Protein AF-0000000068164136 (afdb_homodimer)

Solvent-accessible surface area (backbone atoms only — not comparable to full-atom values): 19411 Å² total; per-residue (Å²): 137,83,80,76,75,87,66,84,81,73,70,64,65,57,54,53,46,48,52,45,46,46,48,46,44,48,42,36,43,55,61,63,69,64,57,66,48,33,34,32,34,45,41,64,93,51,72,36,19,54,51,26,49,50,50,45,66,69,65,48,61,62,71,27,36,36,39,37,35,31,74,42,62,61,79,58,75,89,60,71,83,67,54,69,64,55,52,49,51,53,56,51,46,55,29,56,77,69,63,37,51,67,45,80,48,77,46,77,28,82,46,51,63,47,43,10,45,51,52,33,48,53,32,57,76,63,65,36,67,32,38,36,34,28,35,48,80,61,83,56,80,60,83,77,55,82,58,26,64,62,57,48,23,33,61,64,51,31,48,48,30,36,30,41,27,46,52,60,85,54,62,65,84,72,121,135,83,77,76,76,82,75,83,82,75,68,65,64,55,54,53,45,48,52,46,46,46,49,44,43,50,44,36,43,56,62,62,69,66,56,66,49,34,33,33,34,45,40,64,94,50,73,35,21,54,50,25,50,52,50,44,67,70,63,46,62,63,70,26,36,36,40,36,34,30,75,43,62,61,80,58,76,88,60,72,84,67,54,70,64,56,52,49,51,54,55,51,48,55,27,56,77,68,63,36,50,65,46,80,48,78,45,78,27,82,45,52,63,49,43,10,46,51,54,32,48,54,32,59,76,62,64,36,68,33,38,35,34,28,33,50,78,61,84,57,83,58,83,78,55,81,60,25,65,62,56,48,22,33,60,65,52,31,50,47,30,37,30,42,27,47,52,60,83,54,60,63,84,75,122

Sequence (350 aa):
MNRIRGEGRREYGDIDREEWNMRRRSRGEEDMGLEEKLHVVCVDDLKESRRALRFALKNVPRNHRLLLVHGKYEGRIGGERAMPEEIRSRFLRMCKEEGMKCEFKIFDYGSNREFGDKVCRLAERNNAKSVIIGKREDVSDTRRAIIGSSSQSVLSSCGMPVTIVQSEGRESSWMMNRIRGEGRREYGDIDREEWNMRRRSRGEEDMGLEEKLHVVCVDDLKESRRALRFALKNVPRNHRLLLVHGKYEGRIGGERAMPEEIRSRFLRMCKEEGMKCEFKIFDYGSNREFGDKVCRLAERNNAKSVIIGKREDVSDTRRAIIGSSSQSVLSSCGMPVTIVQSEGRESSWM

Structure (mmCIF, N/CA/C/O backbone):
data_AF-0000000068164136-model_v1
#
loop_
_entity.id
_entity.type
_entity.pdbx_description
1 polymer 'Cyst specific protein CSP 21, putative'
#
loop_
_atom_site.group_PDB
_atom_site.id
_atom_site.type_symbol
_atom_site.label_atom_id
_atom_site.label_alt_id
_atom_site.label_comp_id
_atom_site.label_asym_id
_atom_site.label_entity_id
_atom_site.label_seq_id
_atom_site.pdbx_PDB_ins_code
_atom_site.Cartn_x
_atom_site.Cartn_y
_atom_site.Cartn_z
_atom_site.occupancy
_atom_site.B_iso_or_equiv
_atom_site.auth_seq_id
_atom_site.auth_comp_id
_atom_site.auth_asym_id
_atom_site.auth_atom_id
_atom_site.pdbx_PDB_model_num
ATOM 1 N N . MET A 1 1 ? -37.219 52.625 -32.875 1 28.19 1 MET A N 1
ATOM 2 C CA . MET A 1 1 ? -36.719 52.281 -31.547 1 28.19 1 MET A CA 1
ATOM 3 C C . MET A 1 1 ? -36.844 50.781 -31.297 1 28.19 1 MET A C 1
ATOM 5 O O . MET A 1 1 ? -37.969 50.281 -31.062 1 28.19 1 MET A O 1
ATOM 9 N N . ASN A 1 2 ? -36.125 49.938 -32.094 1 26.59 2 ASN A N 1
ATOM 10 C CA . ASN A 1 2 ? -36.156 48.5 -32.25 1 26.59 2 ASN A CA 1
ATOM 11 C C . ASN A 1 2 ? -35.688 47.781 -30.984 1 26.59 2 ASN A C 1
ATOM 13 O O . ASN A 1 2 ? -34.531 47.969 -30.547 1 26.59 2 ASN A O 1
ATOM 17 N N . ARG A 1 3 ? -36.656 47.438 -30.047 1 31.77 3 ARG A N 1
ATOM 18 C CA . ARG A 1 3 ? -36.5 46.625 -28.828 1 31.77 3 ARG A CA 1
ATOM 19 C C . ARG A 1 3 ? -35.969 45.25 -29.156 1 31.77 3 ARG A C 1
ATOM 21 O O . ARG A 1 3 ? -36.656 44.438 -29.75 1 31.77 3 ARG A O 1
ATOM 28 N N . ILE A 1 4 ? -34.719 45.219 -29.547 1 33.03 4 ILE A N 1
ATOM 29 C CA . ILE A 1 4 ? -34.062 43.906 -29.688 1 33.03 4 ILE A CA 1
ATOM 30 C C . ILE A 1 4 ? -34.25 43.125 -28.391 1 33.03 4 ILE A C 1
ATOM 32 O O . ILE A 1 4 ? -33.844 43.562 -27.312 1 33.03 4 ILE A O 1
ATOM 36 N N . ARG A 1 5 ? -35.312 42.312 -28.297 1 30.94 5 ARG A N 1
ATOM 37 C CA . ARG A 1 5 ? -35.688 41.281 -27.328 1 30.94 5 ARG A CA 1
ATOM 38 C C . ARG A 1 5 ? -34.5 40.406 -26.984 1 30.94 5 ARG A C 1
ATOM 40 O O . ARG A 1 5 ? -33.812 39.906 -27.891 1 30.94 5 ARG A O 1
ATOM 47 N N . GLY A 1 6 ? -33.844 40.688 -25.812 1 30.34 6 GLY A N 1
ATOM 48 C CA . GLY A 1 6 ? -32.781 40 -25.094 1 30.34 6 GLY A CA 1
ATOM 49 C C . GLY A 1 6 ? -33 38.5 -24.984 1 30.34 6 GLY A C 1
ATOM 50 O O . GLY A 1 6 ? -33.625 38.031 -24.031 1 30.34 6 GLY A O 1
ATOM 51 N N . GLU A 1 7 ? -33.344 37.75 -26.062 1 28.66 7 GLU A N 1
ATOM 52 C CA . GLU A 1 7 ? -33.75 36.344 -26.016 1 28.66 7 GLU A CA 1
ATOM 53 C C . GLU A 1 7 ? -32.781 35.531 -25.172 1 28.66 7 GLU A C 1
ATOM 55 O O . GLU A 1 7 ? -33.188 34.781 -24.281 1 28.66 7 GLU A O 1
ATOM 60 N N . GLY A 1 8 ? -31.734 34.875 -25.797 1 30.94 8 GLY A N 1
ATOM 61 C CA . GLY A 1 8 ? -31.391 33.469 -25.703 1 30.94 8 GLY A CA 1
ATOM 62 C C . GLY A 1 8 ? -30.625 33.125 -24.438 1 30.94 8 GLY A C 1
ATOM 63 O O . GLY A 1 8 ? -29.406 33.25 -24.391 1 30.94 8 GLY A O 1
ATOM 64 N N . ARG A 1 9 ? -31.078 33.438 -23.188 1 34.31 9 ARG A N 1
ATOM 65 C CA . ARG A 1 9 ? -30.469 32.969 -21.953 1 34.31 9 ARG A CA 1
ATOM 66 C C . ARG A 1 9 ? -30.266 31.438 -22.016 1 34.31 9 ARG A C 1
ATOM 68 O O . ARG A 1 9 ? -31.219 30.688 -21.969 1 34.31 9 ARG A O 1
ATOM 75 N N . ARG A 1 10 ? -29.375 30.922 -22.797 1 29.95 10 ARG A N 1
ATOM 76 C CA . ARG A 1 10 ? -28.969 29.531 -23.047 1 29.95 10 ARG A CA 1
ATOM 77 C C . ARG A 1 10 ? -28.906 28.75 -21.734 1 29.95 10 ARG A C 1
ATOM 79 O O . ARG A 1 10 ? -28.531 29.281 -20.688 1 29.95 10 ARG A O 1
ATOM 86 N N . GLU A 1 11 ? -29.547 27.453 -21.594 1 34.94 11 GLU A N 1
ATOM 87 C CA . GLU A 1 11 ? -29.734 26.156 -20.969 1 34.94 11 GLU A CA 1
ATOM 88 C C . GLU A 1 11 ? -28.391 25.531 -20.562 1 34.94 11 GLU A C 1
ATOM 90 O O . GLU A 1 11 ? -28.312 24.328 -20.297 1 34.94 11 GLU A O 1
ATOM 95 N N . TYR A 1 12 ? -27.312 26.281 -20.719 1 37.97 12 TYR A N 1
ATOM 96 C CA . TYR A 1 12 ? -26.016 25.719 -20.328 1 37.97 12 TYR A CA 1
ATOM 97 C C . TYR A 1 12 ? -25.984 25.422 -18.828 1 37.97 12 TYR A C 1
ATOM 99 O O . TYR A 1 12 ? -25.078 24.734 -18.359 1 37.97 12 TYR A O 1
ATOM 107 N N . GLY A 1 13 ? -26.891 26 -18.109 1 38.72 13 GLY A N 1
ATOM 108 C CA . GLY A 1 13 ? -26.875 25.766 -16.672 1 38.72 13 GLY A CA 1
ATOM 109 C C . GLY A 1 13 ? -27.281 24.359 -16.297 1 38.72 13 GLY A C 1
ATOM 110 O O . GLY A 1 13 ? -26.812 23.828 -15.273 1 38.72 13 GLY A O 1
ATOM 111 N N . ASP A 1 14 ? -28.297 23.719 -17.047 1 43.66 14 ASP A N 1
ATOM 112 C CA . ASP A 1 14 ? -28.844 22.406 -16.734 1 43.66 14 ASP A CA 1
ATOM 113 C C . ASP A 1 14 ? -27.844 21.297 -17.062 1 43.66 14 ASP A C 1
ATOM 115 O O . ASP A 1 14 ? -27.781 20.281 -16.375 1 43.66 14 ASP A O 1
ATOM 119 N N . ILE A 1 15 ? -27.156 21.484 -18.219 1 43.84 15 ILE A N 1
ATOM 120 C CA . ILE A 1 15 ? -26.219 20.422 -18.578 1 43.84 15 ILE A CA 1
ATOM 121 C C . ILE A 1 15 ? -25.094 20.359 -17.547 1 43.84 15 ILE A C 1
ATOM 123 O O . ILE A 1 15 ? -24.672 19.266 -17.141 1 43.84 15 ILE A O 1
ATOM 127 N N . ASP A 1 16 ? -24.734 21.562 -17.062 1 43.84 16 ASP A N 1
ATOM 128 C CA . ASP A 1 16 ? -23.656 21.516 -16.078 1 43.84 16 ASP A CA 1
ATOM 129 C C . ASP A 1 16 ? -24.125 20.859 -14.773 1 43.84 16 ASP A C 1
ATOM 131 O O . ASP A 1 16 ? -23.375 20.141 -14.125 1 43.84 16 ASP A O 1
ATOM 135 N N . ARG A 1 17 ? -25.422 21.016 -14.5 1 42.41 17 ARG A N 1
ATOM 136 C CA . ARG A 1 17 ? -25.938 20.359 -13.312 1 42.41 17 ARG A CA 1
ATOM 137 C C . ARG A 1 17 ? -26.125 18.859 -13.555 1 42.41 17 ARG A C 1
ATOM 139 O O . ARG A 1 17 ? -25.875 18.047 -12.656 1 42.41 17 ARG A O 1
ATOM 146 N N . GLU A 1 18 ? -26.625 18.453 -14.727 1 42.84 18 GLU A N 1
ATOM 147 C CA . GLU A 1 18 ? -26.766 17.031 -15.016 1 42.84 18 GLU A CA 1
ATOM 148 C C . GLU A 1 18 ? -25.391 16.344 -15.07 1 42.84 18 GLU A C 1
ATOM 150 O O . GLU A 1 18 ? -25.234 15.242 -14.555 1 42.84 18 GLU A O 1
ATOM 155 N N . GLU A 1 19 ? -24.453 16.906 -15.734 1 42.94 19 GLU A N 1
ATOM 156 C CA . GLU A 1 19 ? -23.094 16.375 -15.695 1 42.94 19 GLU A CA 1
ATOM 157 C C . GLU A 1 19 ? -22.531 16.406 -14.281 1 42.94 19 GLU A C 1
ATOM 159 O O . GLU A 1 19 ? -21.875 15.461 -13.836 1 42.94 19 GLU A O 1
ATOM 164 N N . TRP A 1 20 ? -22.781 17.438 -13.609 1 41.66 20 TRP A N 1
ATOM 165 C CA . TRP A 1 20 ? -22.375 17.516 -12.203 1 41.66 20 TRP A CA 1
ATOM 166 C C . TRP A 1 20 ? -23.141 16.5 -11.367 1 41.66 20 TRP A C 1
ATOM 168 O O . TRP A 1 20 ? -22.562 15.805 -10.531 1 41.66 20 TRP A O 1
ATOM 178 N N . ASN A 1 21 ? -24.422 16.406 -11.508 1 46.91 21 ASN A N 1
ATOM 179 C CA . ASN A 1 21 ? -25.203 15.375 -10.828 1 46.91 21 ASN A CA 1
ATOM 180 C C . ASN A 1 21 ? -24.797 13.977 -11.281 1 46.91 21 ASN A C 1
ATOM 182 O O . ASN A 1 21 ? -24.766 13.039 -10.477 1 46.91 21 ASN A O 1
ATOM 186 N N . MET A 1 22 ? -24.609 13.789 -12.633 1 44.25 22 MET A N 1
ATOM 187 C CA . MET A 1 22 ? -24.125 12.492 -13.102 1 44.25 22 MET A CA 1
ATOM 188 C C . MET A 1 22 ? -22.734 12.211 -12.547 1 44.25 22 MET A C 1
ATOM 190 O O . MET A 1 22 ? -22.391 11.055 -12.258 1 44.25 22 MET A O 1
ATOM 194 N N . ARG A 1 23 ? -21.859 13.164 -12.5 1 44.84 23 ARG A N 1
ATOM 195 C CA . ARG A 1 23 ? -20.562 12.969 -11.867 1 44.84 23 ARG A CA 1
ATOM 196 C C . ARG A 1 23 ? -20.703 12.773 -10.359 1 44.84 23 ARG A C 1
ATOM 198 O O . ARG A 1 23 ? -20 11.961 -9.758 1 44.84 23 ARG A O 1
ATOM 205 N N . ARG A 1 24 ? -21.641 13.492 -9.773 1 46.5 24 ARG A N 1
ATOM 206 C CA . ARG A 1 24 ? -21.953 13.242 -8.375 1 46.5 24 ARG A CA 1
ATOM 207 C C . ARG A 1 24 ? -22.547 11.852 -8.188 1 46.5 24 ARG A C 1
ATOM 209 O O . ARG A 1 24 ? -22.25 11.164 -7.207 1 46.5 24 ARG A O 1
ATOM 216 N N . ARG A 1 25 ? -23.547 11.492 -8.984 1 44.34 25 ARG A N 1
ATOM 217 C CA . ARG A 1 25 ? -24.125 10.156 -8.953 1 44.34 25 ARG A CA 1
ATOM 218 C C . ARG A 1 25 ? -23.094 9.102 -9.32 1 44.34 25 ARG A C 1
ATOM 220 O O . ARG A 1 25 ? -23.047 8.031 -8.711 1 44.34 25 ARG A O 1
ATOM 227 N N . SER A 1 26 ? -22.438 9.195 -10.508 1 42.56 26 SER A N 1
ATOM 228 C CA . SER A 1 26 ? -21.359 8.281 -10.867 1 42.56 26 SER A CA 1
ATOM 229 C C . SER A 1 26 ? -20.281 8.258 -9.789 1 42.56 26 SER A C 1
ATOM 231 O O . SER A 1 26 ? -19.719 7.199 -9.492 1 42.56 26 SER A O 1
ATOM 233 N N . ARG A 1 27 ? -19.922 9.422 -9.328 1 43.03 27 ARG A N 1
ATOM 234 C CA . ARG A 1 27 ? -19.094 9.5 -8.133 1 43.03 27 ARG A CA 1
ATOM 235 C C . ARG A 1 27 ? -19.781 8.859 -6.938 1 43.03 27 ARG A C 1
ATOM 237 O O . ARG A 1 27 ? -19.125 8.195 -6.125 1 43.03 27 ARG A O 1
ATOM 244 N N . GLY A 1 28 ? -21.078 9.219 -6.812 1 43.34 28 GLY A N 1
ATOM 245 C CA . GLY A 1 28 ? -21.891 8.547 -5.809 1 43.34 28 GLY A CA 1
ATOM 246 C C . GLY A 1 28 ? -21.875 7.035 -5.949 1 43.34 28 GLY A C 1
ATOM 247 O O . GLY A 1 28 ? -21.766 6.316 -4.953 1 43.34 28 GLY A O 1
ATOM 248 N N . GLU A 1 29 ? -22.281 6.559 -7.184 1 42.31 29 GLU A N 1
ATOM 249 C CA . GLU A 1 29 ? -22.234 5.125 -7.445 1 42.31 29 GLU A CA 1
ATOM 250 C C . GLU A 1 29 ? -20.812 4.586 -7.332 1 42.31 29 GLU A C 1
ATOM 252 O O . GLU A 1 29 ? -20.594 3.473 -6.852 1 42.31 29 GLU A O 1
ATOM 257 N N . GLU A 1 30 ? -19.844 5.191 -8.008 1 45.19 30 GLU A N 1
ATOM 258 C CA . GLU A 1 30 ? -18.438 4.84 -7.801 1 45.19 30 GLU A CA 1
ATOM 259 C C . GLU A 1 30 ? -18.062 4.918 -6.324 1 45.19 30 GLU A C 1
ATOM 261 O O . GLU A 1 30 ? -17.266 4.113 -5.84 1 45.19 30 GLU A O 1
ATOM 266 N N . ASP A 1 31 ? -18.516 6.008 -5.672 1 46.19 31 ASP A N 1
ATOM 267 C CA . ASP A 1 31 ? -18.25 6.312 -4.266 1 46.19 31 ASP A CA 1
ATOM 268 C C . ASP A 1 31 ? -19.078 5.402 -3.352 1 46.19 31 ASP A C 1
ATOM 270 O O . ASP A 1 31 ? -18.766 5.273 -2.162 1 46.19 31 ASP A O 1
ATOM 274 N N . MET A 1 32 ? -20.422 5.25 -3.764 1 45.22 32 MET A N 1
ATOM 275 C CA . MET A 1 32 ? -21.328 4.574 -2.832 1 45.22 32 MET A CA 1
ATOM 276 C C . MET A 1 32 ? -20.875 3.139 -2.586 1 45.22 32 MET A C 1
ATOM 278 O O . MET A 1 32 ? -21.594 2.365 -1.94 1 45.22 32 MET A O 1
ATOM 282 N N . GLY A 1 33 ? -19.672 2.715 -2.713 1 53.75 33 GLY A N 1
ATOM 283 C CA . GLY A 1 33 ? -19.359 1.36 -2.285 1 53.75 33 GLY A CA 1
ATOM 284 C C . GLY A 1 33 ? -19.781 0.304 -3.289 1 53.75 33 GLY A C 1
ATOM 285 O O . GLY A 1 33 ? -19.609 -0.893 -3.051 1 53.75 33 GLY A O 1
ATOM 286 N N . LEU A 1 34 ? -20.484 0.847 -4.5 1 60.41 34 LEU A N 1
ATOM 287 C CA . LEU A 1 34 ? -21.172 -0.193 -5.258 1 60.41 34 LEU A CA 1
ATOM 288 C C . LEU A 1 34 ? -20.297 -0.717 -6.387 1 60.41 34 LEU A C 1
ATOM 290 O O . LEU A 1 34 ? -20.469 -1.852 -6.84 1 60.41 34 LEU A O 1
ATOM 294 N N . GLU A 1 35 ? -19.328 0.164 -6.863 1 77.94 35 GLU A N 1
ATOM 295 C CA . GLU A 1 35 ? -18.547 -0.364 -7.988 1 77.94 35 GLU A CA 1
ATOM 296 C C . GLU A 1 35 ? -17.531 -1.396 -7.523 1 77.94 35 GLU A C 1
ATOM 298 O O . GLU A 1 35 ? -16.828 -1.178 -6.531 1 77.94 35 GLU A O 1
ATOM 303 N N . GLU A 1 36 ? -17.625 -2.531 -8.227 1 88.06 36 GLU A N 1
ATOM 304 C CA . GLU A 1 36 ? -16.672 -3.602 -7.945 1 88.06 36 GLU A CA 1
ATOM 305 C C . GLU A 1 36 ? -15.281 -3.248 -8.453 1 88.06 36 GLU A C 1
ATOM 307 O O . GLU A 1 36 ? -15.117 -2.85 -9.609 1 88.06 36 GLU A O 1
ATOM 312 N N . LYS A 1 37 ? -14.352 -3.203 -7.652 1 92.81 37 LYS A N 1
ATOM 313 C CA . LYS A 1 37 ? -12.953 -2.971 -8 1 92.81 37 LYS A CA 1
ATOM 314 C C . LYS A 1 37 ? -12.117 -4.234 -7.805 1 92.81 37 LYS A C 1
ATOM 316 O O . LYS A 1 37 ? -12.516 -5.137 -7.062 1 92.81 37 LYS A O 1
ATOM 321 N N . LEU A 1 38 ? -11.008 -4.281 -8.562 1 96.38 38 LEU A N 1
ATOM 322 C CA . LEU A 1 38 ? -10.117 -5.434 -8.484 1 96.38 38 LEU A CA 1
ATOM 323 C C . LEU A 1 38 ? -8.766 -5.039 -7.895 1 96.38 38 LEU A C 1
ATOM 325 O O . LEU A 1 38 ? -8.211 -3.998 -8.242 1 96.38 38 LEU A O 1
ATOM 329 N N . HIS A 1 39 ? -8.25 -5.855 -7.012 1 97.25 39 HIS A N 1
ATOM 330 C CA . HIS A 1 39 ? -6.922 -5.711 -6.434 1 97.25 39 HIS A CA 1
ATOM 331 C C . HIS A 1 39 ? -6.086 -6.969 -6.656 1 97.25 39 HIS A C 1
ATOM 333 O O . HIS A 1 39 ? -6.594 -8.086 -6.539 1 97.25 39 HIS A O 1
ATOM 339 N N . VAL A 1 40 ? -4.816 -6.766 -7.023 1 98.44 40 VAL A N 1
ATOM 340 C CA . VAL A 1 40 ? -3.91 -7.887 -7.242 1 98.44 40 VAL A CA 1
ATOM 341 C C . VAL A 1 40 ? -3.145 -8.195 -5.957 1 98.44 40 VAL A C 1
ATOM 343 O O . VAL A 1 40 ? -2.648 -7.281 -5.293 1 98.44 40 VAL A O 1
ATOM 346 N N . VAL A 1 41 ? -3.096 -9.414 -5.531 1 98.44 41 VAL A N 1
ATOM 347 C CA . VAL A 1 41 ? -2.295 -9.867 -4.398 1 98.44 41 VAL A CA 1
ATOM 348 C C . VAL A 1 41 ? -1.245 -10.867 -4.875 1 98.44 41 VAL A C 1
ATOM 350 O O . VAL A 1 41 ? -1.582 -11.891 -5.473 1 98.44 41 VAL A O 1
ATOM 353 N N . CYS A 1 42 ? 0.055 -10.555 -4.629 1 97.56 42 CYS A N 1
ATOM 354 C CA . CYS A 1 42 ? 1.124 -11.5 -4.934 1 97.56 42 CYS A CA 1
ATOM 355 C C . CYS A 1 42 ? 1.245 -12.555 -3.844 1 97.56 42 CYS A C 1
ATOM 357 O O . CYS A 1 42 ? 1.382 -12.227 -2.664 1 97.56 42 CYS A O 1
ATOM 359 N N . VAL A 1 43 ? 1.227 -13.859 -4.301 1 95.75 43 VAL A N 1
ATOM 360 C CA . VAL A 1 43 ? 1.286 -14.922 -3.301 1 95.75 43 VAL A CA 1
ATOM 361 C C . VAL A 1 43 ? 2.33 -15.953 -3.709 1 95.75 43 VAL A C 1
ATOM 363 O O . VAL A 1 43 ? 2.586 -16.156 -4.898 1 95.75 43 VAL A O 1
ATOM 366 N N . ASP A 1 44 ? 2.988 -16.469 -2.756 1 88.69 44 ASP A N 1
ATOM 367 C CA . ASP A 1 44 ? 3.891 -17.609 -2.896 1 88.69 44 ASP A CA 1
ATOM 368 C C . ASP A 1 44 ? 3.74 -18.578 -1.725 1 88.69 44 ASP A C 1
ATOM 370 O O . ASP A 1 44 ? 2.68 -18.641 -1.102 1 88.69 44 ASP A O 1
ATOM 374 N N . ASP A 1 45 ? 4.703 -19.391 -1.449 1 83.81 45 ASP A N 1
ATOM 375 C CA . ASP A 1 45 ? 4.594 -20.406 -0.405 1 83.81 45 ASP A CA 1
ATOM 376 C C . ASP A 1 45 ? 5.137 -19.891 0.924 1 83.81 45 ASP A C 1
ATOM 378 O O . ASP A 1 45 ? 5.215 -20.641 1.902 1 83.81 45 ASP A O 1
ATOM 382 N N . LEU A 1 46 ? 5.531 -18.625 1.006 1 81 46 LEU A N 1
ATOM 383 C CA . LEU A 1 46 ? 6.113 -18.078 2.225 1 81 46 LEU A CA 1
ATOM 384 C C . LEU A 1 46 ? 5.039 -17.422 3.084 1 81 46 LEU A C 1
ATOM 386 O O . LEU A 1 46 ? 3.967 -17.062 2.586 1 81 46 LEU A O 1
ATOM 390 N N . LYS A 1 47 ? 5.328 -17.25 4.418 1 79.12 47 LYS A N 1
ATOM 391 C CA . LYS A 1 47 ? 4.406 -16.688 5.398 1 79.12 47 LYS A CA 1
ATOM 392 C C . LYS A 1 47 ? 4.027 -15.25 5.027 1 79.12 47 LYS A C 1
ATOM 394 O O . LYS A 1 47 ? 2.92 -14.797 5.324 1 79.12 47 LYS A O 1
ATOM 399 N N . GLU A 1 48 ? 4.914 -14.562 4.305 1 83.62 48 GLU A N 1
ATOM 400 C CA . GLU A 1 48 ? 4.676 -13.18 3.906 1 83.62 48 GLU A CA 1
ATOM 401 C C . GLU A 1 48 ? 3.486 -13.07 2.957 1 83.62 48 GLU A C 1
ATOM 403 O O . GLU A 1 48 ? 2.758 -12.078 2.977 1 83.62 48 GLU A O 1
ATOM 408 N N . SER A 1 49 ? 3.256 -14.078 2.191 1 89.75 49 SER A N 1
ATOM 409 C CA . SER A 1 49 ? 2.137 -14.102 1.258 1 89.75 49 SER A CA 1
ATOM 410 C C . SER A 1 49 ? 0.807 -14.242 1.991 1 89.75 49 SER A C 1
ATOM 412 O O . SER A 1 49 ? -0.189 -13.625 1.61 1 89.75 49 SER A O 1
ATOM 414 N N . ARG A 1 50 ? 0.826 -15.094 2.988 1 91 50 ARG A N 1
ATOM 415 C CA . ARG A 1 50 ? -0.386 -15.258 3.785 1 91 50 ARG A CA 1
ATOM 416 C C . ARG A 1 50 ? -0.764 -13.945 4.473 1 91 50 ARG A C 1
ATOM 418 O O . ARG A 1 50 ? -1.943 -13.594 4.547 1 91 50 ARG A O 1
ATOM 425 N N . ARG A 1 51 ? 0.21 -13.289 4.953 1 91.31 51 ARG A N 1
ATOM 426 C CA . ARG A 1 51 ? -0.039 -12 5.602 1 91.31 51 ARG A CA 1
ATOM 427 C C . ARG A 1 51 ? -0.629 -11 4.617 1 91.31 51 ARG A C 1
ATOM 429 O O . ARG A 1 51 ? -1.546 -10.25 4.957 1 91.31 51 ARG A O 1
ATOM 436 N N . ALA A 1 52 ? -0.06 -10.992 3.43 1 95.12 52 ALA A N 1
ATOM 437 C CA . ALA A 1 52 ? -0.57 -10.094 2.395 1 95.12 52 ALA A CA 1
ATOM 438 C C . ALA A 1 52 ? -2.035 -10.391 2.088 1 95.12 52 ALA A C 1
ATOM 440 O O . ALA A 1 52 ? -2.855 -9.469 2.012 1 95.12 52 ALA A O 1
ATOM 441 N N . LEU A 1 53 ? -2.377 -11.648 1.954 1 95.88 53 LEU A N 1
ATOM 442 C CA . LEU A 1 53 ? -3.764 -12 1.663 1 95.88 53 LEU A CA 1
ATOM 443 C C . LEU A 1 53 ? -4.668 -11.68 2.85 1 95.88 53 LEU A C 1
ATOM 445 O O . LEU A 1 53 ? -5.77 -11.156 2.672 1 95.88 53 LEU A O 1
ATOM 449 N N . ARG A 1 54 ? -4.242 -11.961 4.031 1 91.94 54 ARG A N 1
ATOM 450 C CA . ARG A 1 54 ? -5.039 -11.641 5.211 1 91.94 54 ARG A CA 1
ATOM 451 C C . ARG A 1 54 ? -5.312 -10.141 5.301 1 91.94 54 ARG A C 1
ATOM 453 O O . ARG A 1 54 ? -6.434 -9.727 5.613 1 91.94 54 ARG A O 1
ATOM 460 N N . PHE A 1 55 ? -4.301 -9.398 5.02 1 90.69 55 PHE A N 1
ATOM 461 C CA . PHE A 1 55 ? -4.492 -7.949 4.98 1 90.69 55 PHE A CA 1
ATOM 462 C C . PHE A 1 55 ? -5.559 -7.574 3.961 1 90.69 55 PHE A C 1
ATOM 464 O O . PHE A 1 55 ? -6.457 -6.781 4.254 1 90.69 55 PHE A O 1
ATOM 471 N N . ALA A 1 56 ? -5.41 -8.07 2.783 1 94.19 56 ALA A N 1
ATOM 472 C CA . ALA A 1 56 ? -6.375 -7.773 1.729 1 94.19 56 ALA A CA 1
ATOM 473 C C . ALA A 1 56 ? -7.785 -8.164 2.154 1 94.19 56 ALA A C 1
ATOM 475 O O . ALA A 1 56 ? -8.734 -7.391 1.995 1 94.19 56 ALA A O 1
ATOM 476 N N . LEU A 1 57 ? -7.926 -9.352 2.76 1 91.88 57 LEU A N 1
ATOM 477 C CA . LEU A 1 57 ? -9.227 -9.883 3.152 1 91.88 57 LEU A CA 1
ATOM 478 C C . LEU A 1 57 ? -9.852 -9.016 4.246 1 91.88 57 LEU A C 1
ATOM 480 O O . LEU A 1 57 ? -11.078 -8.883 4.312 1 91.88 57 LEU A O 1
ATOM 484 N N . LYS A 1 58 ? -9.055 -8.422 5.031 1 87.06 58 LYS A N 1
ATOM 485 C CA . LYS A 1 58 ? -9.547 -7.617 6.148 1 87.06 58 LYS A CA 1
ATOM 486 C C . LYS A 1 58 ? -9.852 -6.191 5.711 1 87.06 58 LYS A C 1
ATOM 488 O O . LYS A 1 58 ? -10.711 -5.527 6.293 1 87.06 58 LYS A O 1
ATOM 493 N N . ASN A 1 59 ? -9.227 -5.758 4.645 1 85.5 59 ASN A N 1
ATOM 494 C CA . ASN A 1 59 ? -9.266 -4.32 4.41 1 85.5 59 ASN A CA 1
ATOM 495 C C . ASN A 1 59 ? -9.859 -3.99 3.045 1 85.5 59 ASN A C 1
ATOM 497 O O . ASN A 1 59 ? -10.234 -2.844 2.783 1 85.5 59 ASN A O 1
ATOM 501 N N . VAL A 1 60 ? -9.93 -4.914 2.119 1 87.88 60 VAL A N 1
ATOM 502 C CA . VAL A 1 60 ? -10.594 -4.719 0.835 1 87.88 60 VAL A CA 1
ATOM 503 C C . VAL A 1 60 ? -12.086 -5.004 0.978 1 87.88 60 VAL A C 1
ATOM 505 O O . VAL A 1 60 ? -12.477 -6.031 1.535 1 87.88 60 VAL A O 1
ATOM 508 N N . PRO A 1 61 ? -12.891 -4.105 0.527 1 84.5 61 PRO A N 1
ATOM 509 C CA . PRO A 1 61 ? -14.336 -4.34 0.626 1 84.5 61 PRO A CA 1
ATOM 510 C C . PRO A 1 61 ? -14.766 -5.656 -0.018 1 84.5 61 PRO A C 1
ATOM 512 O O . PRO A 1 61 ? -14.227 -6.043 -1.06 1 84.5 61 PRO A O 1
ATOM 515 N N . ARG A 1 62 ? -15.797 -6.258 0.529 1 86.19 62 ARG A N 1
ATOM 516 C CA . ARG A 1 62 ? -16.234 -7.598 0.137 1 86.19 62 ARG A CA 1
ATOM 517 C C . ARG A 1 62 ? -16.859 -7.586 -1.252 1 86.19 62 ARG A C 1
ATOM 519 O O . ARG A 1 62 ? -16.938 -8.617 -1.915 1 86.19 62 ARG A O 1
ATOM 526 N N . ASN A 1 63 ? -17.359 -6.453 -1.621 1 87.75 63 ASN A N 1
ATOM 527 C CA . ASN A 1 63 ? -17.938 -6.383 -2.961 1 87.75 63 ASN A CA 1
ATOM 528 C C . ASN A 1 63 ? -16.844 -6.281 -4.031 1 87.75 63 ASN A C 1
ATOM 530 O O . ASN A 1 63 ? -17.141 -6.367 -5.227 1 87.75 63 ASN A O 1
ATOM 534 N N . HIS A 1 64 ? -15.656 -6.102 -3.682 1 91.56 64 HIS A N 1
ATOM 535 C CA . HIS A 1 64 ? -14.531 -6.082 -4.605 1 91.56 64 HIS A CA 1
ATOM 536 C C . HIS A 1 64 ? -14.023 -7.492 -4.883 1 91.56 64 HIS A C 1
ATOM 538 O O . HIS A 1 64 ? -14.586 -8.469 -4.387 1 91.56 64 HIS A O 1
ATOM 544 N N . ARG A 1 65 ? -13.016 -7.613 -5.758 1 96.69 65 ARG A N 1
ATOM 545 C CA . ARG A 1 65 ? -12.43 -8.898 -6.117 1 96.69 65 ARG A CA 1
ATOM 546 C C . ARG A 1 65 ? -10.906 -8.867 -5.992 1 96.69 65 ARG A C 1
ATOM 548 O O . ARG A 1 65 ? -10.297 -7.805 -6.129 1 96.69 65 ARG A O 1
ATOM 555 N N . LEU A 1 66 ? -10.367 -10.031 -5.734 1 98.06 66 LEU A N 1
ATOM 556 C CA . LEU A 1 66 ? -8.922 -10.172 -5.668 1 98.06 66 LEU A CA 1
ATOM 557 C C . LEU A 1 66 ? -8.414 -11.07 -6.793 1 98.06 66 LEU A C 1
ATOM 559 O O . LEU A 1 66 ? -9.039 -12.078 -7.121 1 98.06 66 LEU A O 1
ATOM 563 N N . LEU A 1 67 ? -7.375 -10.648 -7.445 1 98.69 67 LEU A N 1
ATOM 564 C CA . LEU A 1 67 ? -6.59 -11.516 -8.32 1 98.69 67 LEU A CA 1
ATOM 565 C C . LEU A 1 67 ? -5.301 -11.953 -7.637 1 98.69 67 LEU A C 1
ATOM 567 O O . LEU A 1 67 ? -4.387 -11.148 -7.449 1 98.69 67 LEU A O 1
ATOM 571 N N . LEU A 1 68 ? -5.309 -13.195 -7.207 1 98.38 68 LEU A N 1
ATOM 572 C CA . LEU A 1 68 ? -4.105 -13.789 -6.629 1 98.38 68 LEU A CA 1
ATOM 573 C C . LEU A 1 68 ? -3.133 -14.219 -7.723 1 98.38 68 LEU A C 1
ATOM 575 O O . LEU A 1 68 ? -3.504 -14.977 -8.625 1 98.38 68 LEU A O 1
ATOM 579 N N . VAL A 1 69 ? -1.894 -13.734 -7.668 1 97.94 69 VAL A N 1
ATOM 580 C CA . VAL A 1 69 ? -0.924 -14.055 -8.711 1 97.94 69 VAL A CA 1
ATOM 581 C C . VAL A 1 69 ? 0.288 -14.75 -8.094 1 97.94 69 VAL A C 1
ATOM 583 O O . VAL A 1 69 ? 0.788 -14.328 -7.051 1 97.94 69 VAL A O 1
ATOM 586 N N . HIS A 1 70 ? 0.721 -15.797 -8.688 1 96.38 70 HIS A N 1
ATOM 587 C CA . HIS A 1 70 ? 1.882 -16.578 -8.273 1 96.38 70 HIS A CA 1
ATOM 588 C C . HIS A 1 70 ? 2.889 -16.719 -9.406 1 96.38 70 HIS A C 1
ATOM 590 O O . HIS A 1 70 ? 2.555 -17.234 -10.477 1 96.38 70 HIS A O 1
ATOM 596 N N . GLY A 1 71 ? 4.094 -16.172 -9.172 1 94.69 71 GLY A N 1
ATOM 597 C CA . GLY A 1 71 ? 5.176 -16.359 -10.125 1 94.69 71 GLY A CA 1
ATOM 598 C C . GLY A 1 71 ? 6.055 -17.547 -9.82 1 94.69 71 GLY A C 1
ATOM 599 O O . GLY A 1 71 ? 6.562 -17.688 -8.711 1 94.69 71 GLY A O 1
ATOM 600 N N . LYS A 1 72 ? 6.219 -18.422 -10.766 1 90.88 72 LYS A N 1
ATOM 601 C CA . LYS A 1 72 ? 7.156 -19.531 -10.672 1 90.88 72 LYS A CA 1
ATOM 602 C C . LYS A 1 72 ? 8.508 -19.156 -11.273 1 90.88 72 LYS A C 1
ATOM 604 O O . LYS A 1 72 ? 8.602 -18.859 -12.469 1 90.88 72 LYS A O 1
ATOM 609 N N . TYR A 1 73 ? 9.508 -19.219 -10.43 1 87.69 73 TYR A N 1
ATOM 610 C CA . TYR A 1 73 ? 10.836 -18.875 -10.922 1 87.69 73 TYR A CA 1
ATOM 611 C C . TYR A 1 73 ? 11.406 -20 -11.789 1 87.69 73 TYR A C 1
ATOM 613 O O . TYR A 1 73 ? 11.461 -21.156 -11.359 1 87.69 73 TYR A O 1
ATOM 621 N N . GLU A 1 74 ? 11.766 -19.719 -13.023 1 83.69 74 GLU A N 1
ATOM 622 C CA . GLU A 1 74 ? 12.242 -20.703 -14.008 1 83.69 74 GLU A CA 1
ATOM 623 C C . GLU A 1 74 ? 13.609 -21.25 -13.617 1 83.69 74 GLU A C 1
ATOM 625 O O . GLU A 1 74 ? 13.953 -22.375 -13.977 1 83.69 74 GLU A O 1
ATOM 630 N N . GLY A 1 75 ? 14.461 -20.484 -13.055 1 70.06 75 GLY A N 1
ATOM 631 C CA . GLY A 1 75 ? 15.797 -20.969 -12.734 1 70.06 75 GLY A CA 1
ATOM 632 C C . GLY A 1 75 ? 15.812 -22.031 -11.648 1 70.06 75 GLY A C 1
ATOM 633 O O . GLY A 1 75 ? 16.859 -22.625 -11.367 1 70.06 75 GLY A O 1
ATOM 634 N N . ARG A 1 76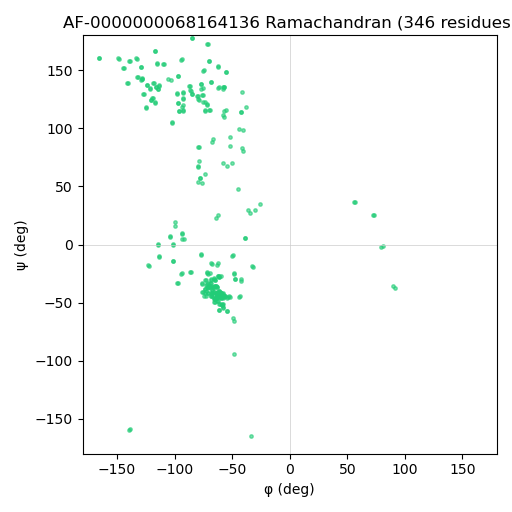 ? 14.773 -22.141 -10.93 1 61.78 76 ARG A N 1
ATOM 635 C CA . ARG A 1 76 ? 14.797 -23.141 -9.875 1 61.78 76 ARG A CA 1
ATOM 636 C C . ARG A 1 76 ? 14.547 -24.547 -10.438 1 61.78 76 ARG A C 1
ATOM 638 O O . ARG A 1 76 ? 13.492 -24.797 -11.023 1 61.78 76 ARG A O 1
ATOM 645 N N . ILE A 1 77 ? 15.523 -25.156 -10.906 1 49.59 77 ILE A N 1
ATOM 646 C CA . ILE A 1 77 ? 15.531 -26.578 -11.227 1 49.59 77 ILE A CA 1
ATOM 647 C C . ILE A 1 77 ? 15.18 -27.391 -9.992 1 49.59 77 ILE A C 1
ATOM 649 O O . ILE A 1 77 ? 15.828 -27.266 -8.953 1 49.59 77 ILE A O 1
ATOM 653 N N . GLY A 1 78 ? 13.992 -28.125 -10.008 1 55.69 78 GLY A N 1
ATOM 654 C CA . GLY A 1 78 ? 13.602 -29.234 -9.148 1 55.69 78 GLY A CA 1
ATOM 655 C C . GLY A 1 78 ? 12.836 -28.781 -7.914 1 55.69 78 GLY A C 1
ATOM 656 O O . GLY A 1 78 ? 12.156 -29.594 -7.277 1 55.69 78 GLY A O 1
ATOM 657 N N . GLY A 1 79 ? 13.25 -27.594 -7.316 1 50.06 79 GLY A N 1
ATOM 658 C CA . GLY A 1 79 ? 12.906 -27.469 -5.906 1 50.06 79 GLY A CA 1
ATOM 659 C C . GLY A 1 79 ? 11.672 -26.625 -5.668 1 50.06 79 GLY A C 1
ATOM 660 O O . GLY A 1 79 ? 11.57 -25.938 -4.652 1 50.06 79 GLY A O 1
ATOM 661 N N . GLU A 1 80 ? 10.836 -26.391 -6.574 1 54.22 80 GLU A N 1
ATOM 662 C CA . GLU A 1 80 ? 9.711 -25.625 -6.039 1 54.22 80 GLU A CA 1
ATOM 663 C C . GLU A 1 80 ? 9.039 -26.375 -4.887 1 54.22 80 GLU A C 1
ATOM 665 O O . GLU A 1 80 ? 8.766 -27.562 -4.992 1 54.22 80 GLU A O 1
ATOM 670 N N . ARG A 1 81 ? 9.156 -25.891 -3.707 1 56.75 81 ARG A N 1
ATOM 671 C CA . ARG A 1 81 ? 8.688 -26.547 -2.488 1 56.75 81 ARG A CA 1
ATOM 672 C C . ARG A 1 81 ? 7.246 -27.016 -2.645 1 56.75 81 ARG A C 1
ATOM 674 O O . ARG A 1 81 ? 6.938 -28.172 -2.352 1 56.75 81 ARG A O 1
ATOM 681 N N . ALA A 1 82 ? 6.328 -26.094 -2.834 1 59.28 82 ALA A N 1
ATOM 682 C CA . ALA A 1 82 ? 4.941 -26.531 -2.957 1 59.28 82 ALA A CA 1
ATOM 683 C C . ALA A 1 82 ? 4.469 -26.453 -4.406 1 59.28 82 ALA A C 1
ATOM 685 O O . ALA A 1 82 ? 4.93 -25.594 -5.172 1 59.28 82 ALA A O 1
ATOM 686 N N . MET A 1 83 ? 3.709 -27.422 -4.715 1 73.69 83 MET A N 1
ATOM 687 C CA . MET A 1 83 ? 3.088 -27.438 -6.039 1 73.69 83 MET A CA 1
ATOM 688 C C . MET A 1 83 ? 2.17 -26.234 -6.223 1 73.69 83 MET A C 1
ATOM 690 O O . MET A 1 83 ? 1.433 -25.859 -5.305 1 73.69 83 MET A O 1
ATOM 694 N N . PRO A 1 84 ? 2.275 -25.594 -7.379 1 82.31 84 PRO A N 1
ATOM 695 C CA . PRO A 1 84 ? 1.417 -24.453 -7.66 1 82.31 84 PRO A CA 1
ATOM 696 C C . PRO A 1 84 ? -0.053 -24.719 -7.344 1 82.31 84 PRO A C 1
ATOM 698 O O . PRO A 1 84 ? -0.763 -23.812 -6.883 1 82.31 84 PRO A O 1
ATOM 701 N N . GLU A 1 85 ? -0.429 -25.953 -7.473 1 87.5 85 GLU A N 1
ATOM 702 C CA . GLU A 1 85 ? -1.828 -26.297 -7.219 1 87.5 85 GLU A CA 1
ATOM 703 C C . GLU A 1 85 ? -2.148 -26.234 -5.727 1 87.5 85 GLU A C 1
ATOM 705 O O . GLU A 1 85 ? -3.256 -25.875 -5.34 1 87.5 85 GLU A O 1
ATOM 710 N N . GLU A 1 86 ? -1.202 -26.625 -4.965 1 89.69 86 GLU A N 1
ATOM 711 C CA . GLU A 1 86 ? -1.398 -26.531 -3.52 1 89.69 86 GLU A CA 1
ATOM 712 C C . GLU A 1 86 ? -1.501 -25.094 -3.055 1 89.69 86 GLU A C 1
ATOM 714 O O . GLU A 1 86 ? -2.332 -24.766 -2.207 1 89.69 86 GLU A O 1
ATOM 719 N N . ILE A 1 87 ? -0.649 -24.312 -3.645 1 91.06 87 ILE A N 1
ATOM 720 C CA . ILE A 1 87 ? -0.687 -22.891 -3.326 1 91.06 87 ILE A CA 1
ATOM 721 C C . ILE A 1 87 ? -2.029 -22.297 -3.752 1 91.06 87 ILE A C 1
ATOM 723 O O . ILE A 1 87 ? -2.678 -21.594 -2.979 1 91.06 87 ILE A O 1
ATOM 727 N N . ARG A 1 88 ? -2.465 -22.656 -4.871 1 94.44 88 ARG A N 1
ATOM 728 C CA . ARG A 1 88 ? -3.746 -22.203 -5.406 1 94.44 88 ARG A CA 1
ATOM 729 C C . ARG A 1 88 ? -4.895 -22.594 -4.484 1 94.44 88 ARG A C 1
ATOM 731 O O . ARG A 1 88 ? -5.688 -21.75 -4.078 1 94.44 88 ARG A O 1
ATOM 738 N N . SER A 1 89 ? -4.938 -23.859 -4.145 1 95.31 89 SER A N 1
ATOM 739 C CA . SER A 1 89 ? -6.031 -24.375 -3.33 1 95.31 89 SER A CA 1
ATOM 740 C C . SER A 1 89 ? -6.062 -23.719 -1.958 1 95.31 89 SER A C 1
ATOM 742 O O . SER A 1 89 ? -7.129 -23.344 -1.462 1 95.31 89 SER A O 1
ATOM 744 N N . ARG A 1 90 ? -4.945 -23.578 -1.42 1 94.5 90 ARG A N 1
ATOM 745 C CA . ARG A 1 90 ? -4.832 -23 -0.085 1 94.5 90 ARG A CA 1
ATOM 746 C C . ARG A 1 90 ? -5.336 -21.547 -0.068 1 94.5 90 ARG A C 1
ATOM 748 O O . ARG A 1 90 ? -6.172 -21.188 0.763 1 94.5 90 ARG A O 1
ATOM 755 N N . PHE A 1 91 ? -4.91 -20.766 -0.974 1 96.56 91 PHE A N 1
ATOM 756 C CA . PHE A 1 91 ? -5.23 -19.344 -0.945 1 96.56 91 PHE A CA 1
ATOM 757 C C . PHE A 1 91 ? -6.664 -19.094 -1.399 1 96.56 91 PHE A C 1
ATOM 759 O O . PHE A 1 91 ? -7.352 -18.219 -0.873 1 96.56 91 PHE A O 1
ATOM 766 N N . LEU A 1 92 ? -7.172 -19.906 -2.346 1 97.19 92 LEU A N 1
ATOM 767 C CA . LEU A 1 92 ? -8.562 -19.766 -2.75 1 97.19 92 LEU A CA 1
ATOM 768 C C . LEU A 1 92 ? -9.5 -20.188 -1.626 1 97.19 92 LEU A C 1
ATOM 770 O O . LEU A 1 92 ? -10.586 -19.625 -1.472 1 97.19 92 LEU A O 1
ATOM 774 N N . ARG A 1 93 ? -9.062 -21.156 -0.87 1 96.69 93 ARG A N 1
ATOM 775 C CA . ARG A 1 93 ? -9.852 -21.562 0.287 1 96.69 93 ARG A CA 1
ATOM 776 C C . ARG A 1 93 ? -9.961 -20.438 1.306 1 96.69 93 ARG A C 1
ATOM 778 O O . ARG A 1 93 ? -11.031 -20.219 1.879 1 96.69 93 ARG A O 1
ATOM 785 N N . MET A 1 94 ? -8.867 -19.766 1.517 1 95.19 94 MET A N 1
ATOM 786 C CA . MET A 1 94 ? -8.875 -18.625 2.424 1 95.19 94 MET A CA 1
ATOM 787 C C . MET A 1 94 ? -9.891 -17.578 1.968 1 95.19 94 MET A C 1
ATOM 789 O O . MET A 1 94 ? -10.625 -17.031 2.783 1 95.19 94 MET A O 1
ATOM 793 N N . CYS A 1 95 ? -9.938 -17.297 0.678 1 96.75 95 CYS A N 1
ATOM 794 C CA . CYS A 1 95 ? -10.891 -16.344 0.119 1 96.75 95 CYS A CA 1
ATOM 795 C C . CYS A 1 95 ? -12.32 -16.812 0.327 1 96.75 95 CYS A C 1
ATOM 797 O O . CYS A 1 95 ? -13.18 -16.031 0.762 1 96.75 95 CYS A O 1
ATOM 799 N N . LYS A 1 96 ? -12.539 -18.094 0.05 1 96.06 96 LYS A N 1
ATOM 800 C CA . LYS A 1 96 ? -13.875 -18.672 0.167 1 96.06 96 LYS A CA 1
ATOM 801 C C . LYS A 1 96 ? -14.383 -18.578 1.604 1 96.06 96 LYS A C 1
ATOM 803 O O . LYS A 1 96 ? -15.547 -18.234 1.837 1 96.06 96 LYS A O 1
ATOM 808 N N . GLU A 1 97 ? -13.531 -18.875 2.508 1 94.75 97 GLU A N 1
ATOM 809 C CA . GLU A 1 97 ? -13.883 -18.844 3.924 1 94.75 97 GLU A CA 1
ATOM 810 C C . GLU A 1 97 ? -14.297 -17.438 4.367 1 94.75 97 GLU A C 1
ATOM 812 O O . GLU A 1 97 ? -15.109 -17.297 5.281 1 94.75 97 GLU A O 1
ATOM 817 N N . GLU A 1 98 ? -13.758 -16.453 3.672 1 92.31 98 GLU A N 1
ATOM 818 C CA . GLU A 1 98 ? -14.031 -15.078 4.059 1 92.31 98 GLU A CA 1
ATOM 819 C C . GLU A 1 98 ? -15.078 -14.445 3.148 1 92.31 98 GLU A C 1
ATOM 821 O O . GLU A 1 98 ? -15.398 -13.266 3.287 1 92.31 98 GLU A O 1
ATOM 826 N N . GLY A 1 99 ? -15.578 -15.164 2.195 1 93.62 99 GLY A N 1
ATOM 827 C CA . GLY A 1 99 ? -16.609 -14.664 1.296 1 93.62 99 GLY A CA 1
ATOM 828 C C . GLY A 1 99 ? -16.078 -13.656 0.292 1 93.62 99 GLY A C 1
ATOM 829 O O . GLY A 1 99 ? -16.797 -12.734 -0.102 1 93.62 99 GLY A O 1
ATOM 830 N N . MET A 1 100 ? -14.836 -13.703 -0.023 1 94.69 100 MET A N 1
ATOM 831 C CA . MET A 1 100 ? -14.195 -12.812 -0.984 1 94.69 100 MET A CA 1
ATOM 832 C C . MET A 1 100 ? -14.078 -13.477 -2.352 1 94.69 100 MET A C 1
ATOM 834 O O . MET A 1 100 ? -13.68 -14.641 -2.449 1 94.69 100 MET A O 1
ATOM 838 N N . LYS A 1 101 ? -14.516 -12.766 -3.41 1 96.69 101 LYS A N 1
ATOM 839 C CA . LYS A 1 101 ? -14.305 -13.25 -4.77 1 96.69 101 LYS A CA 1
ATOM 840 C C . LYS A 1 101 ? -12.836 -13.195 -5.156 1 96.69 101 LYS A C 1
ATOM 842 O O . LYS A 1 101 ? -12.234 -12.117 -5.195 1 96.69 101 LYS A O 1
ATOM 847 N N . CYS A 1 102 ? -12.281 -14.359 -5.395 1 98.06 102 CYS A N 1
ATOM 848 C CA . CYS A 1 102 ? -10.875 -14.422 -5.766 1 98.06 102 CYS A CA 1
ATOM 849 C C . CYS A 1 102 ? -10.68 -15.234 -7.039 1 98.06 102 CYS A C 1
ATOM 851 O O . CYS A 1 102 ? -11.391 -16.219 -7.273 1 98.06 102 CYS A O 1
ATOM 853 N N . GLU A 1 103 ? -9.773 -14.828 -7.871 1 98.12 103 GLU A N 1
ATOM 854 C CA . GLU A 1 103 ? -9.195 -15.586 -8.977 1 98.12 103 GLU A CA 1
ATOM 855 C C . GLU A 1 103 ? -7.711 -15.852 -8.758 1 98.12 103 GLU A C 1
ATOM 857 O O . GLU A 1 103 ? -7.062 -15.148 -7.973 1 98.12 103 GLU A O 1
ATOM 862 N N . PHE A 1 104 ? -7.246 -16.875 -9.367 1 97.75 104 PHE A N 1
ATOM 863 C CA . PHE A 1 104 ? -5.848 -17.266 -9.203 1 97.75 104 PHE A CA 1
ATOM 864 C C . PHE A 1 104 ? -5.16 -17.406 -10.555 1 97.75 104 PHE A C 1
ATOM 866 O O . PHE A 1 104 ? -5.688 -18.047 -11.461 1 97.75 104 PHE A O 1
ATOM 873 N N . LYS A 1 105 ? -3.99 -16.766 -10.727 1 97.38 105 LYS A N 1
ATOM 874 C CA . LYS A 1 105 ? -3.18 -16.859 -11.938 1 97.38 105 LYS A CA 1
ATOM 875 C C . LYS A 1 105 ? -1.734 -17.203 -11.609 1 97.38 105 LYS A C 1
ATOM 877 O O . LYS A 1 105 ? -1.177 -16.719 -10.625 1 97.38 105 LYS A O 1
ATOM 882 N N . ILE A 1 106 ? -1.133 -18.047 -12.461 1 95.44 106 ILE A N 1
ATOM 883 C CA . ILE A 1 106 ? 0.267 -18.438 -12.336 1 95.44 106 ILE A CA 1
ATOM 884 C C . ILE A 1 106 ? 1.043 -17.984 -13.57 1 95.44 106 ILE A C 1
ATOM 886 O O . ILE A 1 106 ? 0.529 -18.047 -14.688 1 95.44 106 ILE A O 1
ATOM 890 N N . PHE A 1 107 ? 2.221 -17.5 -13.391 1 94.75 107 PHE A N 1
ATOM 891 C CA . PHE A 1 107 ? 3.105 -17.188 -14.508 1 94.75 107 PHE A CA 1
ATOM 892 C C . PHE A 1 107 ? 4.539 -17.594 -14.195 1 94.75 107 PHE A C 1
ATOM 894 O O . PHE A 1 107 ? 4.898 -17.781 -13.031 1 94.75 107 PHE A O 1
ATOM 901 N N . ASP A 1 108 ? 5.27 -17.781 -15.25 1 93.69 108 ASP A N 1
ATOM 902 C CA . ASP A 1 108 ? 6.695 -18.047 -15.109 1 93.69 108 ASP A CA 1
ATOM 903 C C . ASP A 1 108 ? 7.52 -16.781 -15.281 1 93.69 108 ASP A C 1
ATOM 905 O O . ASP A 1 108 ? 7.121 -15.867 -16.016 1 93.69 108 ASP A O 1
ATOM 909 N N . TYR A 1 109 ? 8.602 -16.719 -14.523 1 94.25 109 TYR A N 1
ATOM 910 C CA . TYR A 1 109 ? 9.508 -15.586 -14.695 1 94.25 109 TYR A CA 1
ATOM 911 C C . TYR A 1 109 ? 10.953 -16.016 -14.5 1 94.25 109 TYR A C 1
ATOM 913 O O . TYR A 1 109 ? 11.227 -17.031 -13.852 1 94.25 109 TYR A O 1
ATOM 921 N N . GLY A 1 110 ? 11.93 -15.32 -15.156 1 93.12 110 GLY A N 1
ATOM 922 C CA . GLY A 1 110 ? 13.336 -15.688 -15.125 1 93.12 110 GLY A CA 1
ATOM 923 C C . GLY A 1 110 ? 14.211 -14.68 -14.406 1 93.12 110 GLY A C 1
ATOM 924 O O . GLY A 1 110 ? 15.414 -14.891 -14.242 1 93.12 110 GLY A O 1
ATOM 925 N N . SER A 1 111 ? 13.68 -13.492 -14.078 1 93.88 111 SER A N 1
ATOM 926 C CA . SER A 1 111 ? 14.391 -12.438 -13.359 1 93.88 111 SER A CA 1
ATOM 927 C C . SER A 1 111 ? 13.43 -11.625 -12.5 1 93.88 111 SER A C 1
ATOM 929 O O . SER A 1 111 ? 12.219 -11.633 -12.727 1 93.88 111 SER A O 1
ATOM 931 N N . ASN A 1 112 ? 13.945 -10.945 -11.531 1 91.25 112 ASN A N 1
ATOM 932 C CA . ASN A 1 112 ? 13.117 -10.07 -10.711 1 91.25 112 ASN A CA 1
ATOM 933 C C . ASN A 1 112 ? 12.414 -9.008 -11.547 1 91.25 112 ASN A C 1
ATOM 935 O O . ASN A 1 11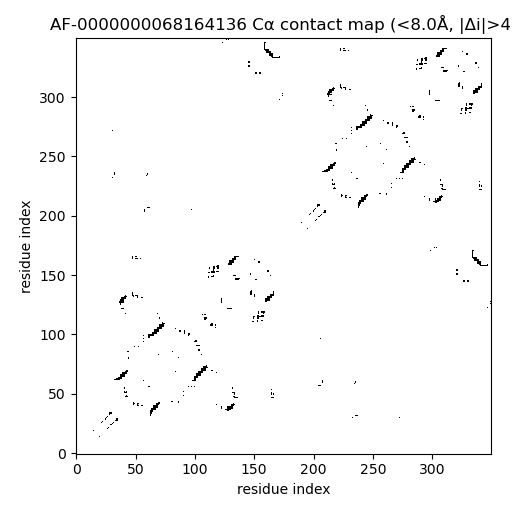2 ? 11.25 -8.695 -11.305 1 91.25 112 ASN A O 1
ATOM 939 N N . ARG A 1 113 ? 13.18 -8.5 -12.453 1 94.25 113 ARG A N 1
ATOM 940 C CA . ARG A 1 113 ? 12.578 -7.508 -13.344 1 94.25 113 ARG A CA 1
ATOM 941 C C . ARG A 1 113 ? 11.367 -8.086 -14.062 1 94.25 113 ARG A C 1
ATOM 943 O O . ARG A 1 113 ? 10.32 -7.441 -14.148 1 94.25 113 ARG A O 1
ATOM 950 N N . GLU A 1 114 ? 11.531 -9.234 -14.523 1 96.5 114 GLU A N 1
ATOM 951 C CA . GLU A 1 114 ? 10.43 -9.891 -15.227 1 96.5 114 GLU A CA 1
ATOM 952 C C . GLU A 1 114 ? 9.25 -10.141 -14.281 1 96.5 114 GLU A C 1
ATOM 954 O O . GLU A 1 114 ? 8.094 -10.047 -14.695 1 96.5 114 GLU A O 1
ATOM 959 N N . PHE A 1 115 ? 9.547 -10.438 -13.094 1 96.06 115 PHE A N 1
ATOM 960 C CA . PHE A 1 115 ? 8.492 -10.656 -12.109 1 96.06 115 PHE A CA 1
ATOM 961 C C . PHE A 1 115 ? 7.605 -9.422 -11.977 1 96.06 115 PHE A C 1
ATOM 963 O O . PHE A 1 115 ? 6.387 -9.508 -12.141 1 96.06 115 PHE A O 1
ATOM 970 N N . GLY A 1 116 ? 8.211 -8.312 -11.727 1 97.06 116 GLY A N 1
ATOM 971 C CA . GLY A 1 116 ? 7.465 -7.066 -11.609 1 97.06 116 GLY A CA 1
ATOM 972 C C . GLY A 1 116 ? 6.703 -6.703 -12.867 1 97.06 116 GLY A C 1
ATOM 973 O O . GLY A 1 116 ? 5.535 -6.316 -12.797 1 97.06 116 GLY A O 1
ATOM 974 N N . ASP A 1 117 ? 7.355 -6.895 -14 1 97.56 117 ASP A N 1
ATOM 975 C CA . ASP A 1 117 ? 6.727 -6.574 -15.281 1 97.56 117 ASP A CA 1
ATOM 976 C C . ASP A 1 117 ? 5.465 -7.406 -15.492 1 97.56 117 ASP A C 1
ATOM 978 O O . ASP A 1 117 ? 4.43 -6.883 -15.914 1 97.56 117 ASP A O 1
ATOM 982 N N . LYS A 1 118 ? 5.543 -8.648 -15.18 1 98 118 LYS A N 1
ATOM 983 C CA . LYS A 1 118 ? 4.418 -9.539 -15.414 1 98 118 LYS A CA 1
ATOM 984 C C . LYS A 1 118 ? 3.291 -9.289 -14.414 1 98 118 LYS A C 1
ATOM 986 O O . LYS A 1 118 ? 2.115 -9.312 -14.781 1 98 118 LYS A O 1
ATOM 991 N N . VAL A 1 119 ? 3.629 -9.016 -13.188 1 98.06 119 VAL A N 1
ATOM 992 C CA . VAL A 1 119 ? 2.625 -8.656 -12.188 1 98.06 119 VAL A CA 1
ATOM 993 C C . VAL A 1 119 ? 1.88 -7.402 -12.641 1 98.06 119 VAL A C 1
ATOM 995 O O . VAL A 1 119 ? 0.647 -7.367 -12.633 1 98.06 119 VAL A O 1
ATOM 998 N N . CYS A 1 120 ? 2.648 -6.414 -13.102 1 97.12 120 CYS A N 1
ATOM 999 C CA . CYS A 1 120 ? 2.055 -5.133 -13.469 1 97.12 120 CYS A CA 1
ATOM 1000 C C . CYS A 1 120 ? 1.235 -5.254 -14.742 1 97.12 120 CYS A C 1
ATOM 1002 O O . CYS A 1 120 ? 0.186 -4.625 -14.875 1 97.12 120 CYS A O 1
ATOM 1004 N N . ARG A 1 121 ? 1.723 -6.07 -15.656 1 97.5 121 ARG A N 1
ATOM 1005 C CA . ARG A 1 121 ? 0.957 -6.316 -16.875 1 97.5 121 ARG A CA 1
ATOM 1006 C C . ARG A 1 121 ? -0.375 -6.988 -16.562 1 97.5 121 ARG A C 1
ATOM 1008 O O . ARG A 1 121 ? -1.41 -6.621 -17.109 1 97.5 121 ARG A O 1
ATOM 1015 N N . LEU A 1 122 ? -0.361 -7.949 -15.656 1 97.38 122 LEU A N 1
ATOM 1016 C CA . LEU A 1 122 ? -1.591 -8.617 -15.234 1 97.38 122 LEU A CA 1
ATOM 1017 C C . LEU A 1 122 ? -2.535 -7.629 -14.555 1 97.38 122 LEU A C 1
ATOM 1019 O O . LEU A 1 122 ? -3.746 -7.656 -14.797 1 97.38 122 LEU A O 1
ATOM 1023 N N . ALA A 1 123 ? -2.01 -6.773 -13.734 1 96.81 123 ALA A N 1
ATOM 1024 C CA . ALA A 1 123 ? -2.811 -5.754 -13.062 1 96.81 123 ALA A CA 1
ATOM 1025 C C . ALA A 1 123 ? -3.457 -4.812 -14.078 1 96.81 123 ALA A C 1
ATOM 1027 O O . ALA A 1 123 ? -4.66 -4.539 -14 1 96.81 123 ALA A O 1
ATOM 1028 N N . GLU A 1 124 ? -2.691 -4.391 -15.039 1 95.19 124 GLU A N 1
ATOM 1029 C CA . GLU A 1 124 ? -3.176 -3.457 -16.062 1 95.19 124 GLU A CA 1
ATOM 1030 C C . GLU A 1 124 ? -4.238 -4.105 -16.938 1 95.19 124 GLU A C 1
ATOM 1032 O O . GLU A 1 124 ? -5.281 -3.506 -17.203 1 95.19 124 GLU A O 1
ATOM 1037 N N . ARG A 1 125 ? -3.973 -5.312 -17.344 1 96.38 125 ARG A N 1
ATOM 1038 C CA . ARG A 1 125 ? -4.895 -6.027 -18.219 1 96.38 125 ARG A CA 1
ATOM 1039 C C . ARG A 1 125 ? -6.242 -6.238 -17.531 1 96.38 125 ARG A C 1
ATOM 1041 O O . ARG A 1 125 ? -7.277 -6.32 -18.203 1 96.38 125 ARG A O 1
ATOM 1048 N N . ASN A 1 126 ? -6.273 -6.289 -16.219 1 96.12 126 ASN A N 1
ATOM 1049 C CA . ASN A 1 126 ? -7.504 -6.543 -15.477 1 96.12 126 ASN A CA 1
ATOM 1050 C C . ASN A 1 126 ? -8.055 -5.27 -14.852 1 96.12 126 ASN A C 1
ATOM 1052 O O . ASN A 1 126 ? -8.938 -5.324 -13.992 1 96.12 126 ASN A O 1
ATOM 1056 N N . ASN A 1 127 ? -7.477 -4.086 -15.164 1 94.06 127 ASN A N 1
ATOM 1057 C CA . ASN A 1 127 ? -7.887 -2.787 -14.641 1 94.06 127 ASN A CA 1
ATOM 1058 C C . ASN A 1 127 ? -7.875 -2.766 -13.117 1 94.06 127 ASN A C 1
ATOM 1060 O O . ASN A 1 127 ? -8.812 -2.264 -12.492 1 94.06 127 ASN A O 1
ATOM 1064 N N . ALA A 1 128 ? -6.867 -3.477 -12.562 1 95.62 128 ALA A N 1
ATOM 1065 C CA . ALA A 1 128 ? -6.727 -3.49 -11.109 1 95.62 128 ALA A CA 1
ATOM 1066 C C . ALA A 1 128 ? -6.457 -2.088 -10.57 1 95.62 128 ALA A C 1
ATOM 1068 O O . ALA A 1 128 ? -5.906 -1.239 -11.281 1 95.62 128 ALA A O 1
ATOM 1069 N N . LYS A 1 129 ? -6.855 -1.87 -9.305 1 92.56 129 LYS A N 1
ATOM 1070 C CA . LYS A 1 129 ? -6.707 -0.546 -8.711 1 92.56 129 LYS A CA 1
ATOM 1071 C C . LYS A 1 129 ? -5.492 -0.491 -7.785 1 92.56 129 LYS A C 1
ATOM 1073 O O . LYS A 1 129 ? -5.023 0.592 -7.434 1 92.56 129 LYS A O 1
ATOM 1078 N N . SER A 1 130 ? -4.992 -1.636 -7.465 1 95.69 130 SER A N 1
ATOM 1079 C CA . SER A 1 130 ? -3.803 -1.687 -6.617 1 95.69 130 SER A CA 1
ATOM 1080 C C . SER A 1 130 ? -3.166 -3.072 -6.641 1 95.69 130 SER A C 1
ATOM 1082 O O . SER A 1 130 ? -3.783 -4.039 -7.094 1 95.69 130 SER A O 1
ATOM 1084 N N . VAL A 1 131 ? -1.914 -3.092 -6.25 1 97.69 131 VAL A N 1
ATOM 1085 C CA . VAL A 1 131 ? -1.178 -4.332 -6.023 1 97.69 131 VAL A CA 1
ATOM 1086 C C . VAL A 1 131 ? -0.784 -4.438 -4.555 1 97.69 131 VAL A C 1
ATOM 1088 O O . VAL A 1 131 ? -0.353 -3.455 -3.947 1 97.69 131 VAL A O 1
ATOM 1091 N N . ILE A 1 132 ? -0.957 -5.613 -3.965 1 97.88 132 ILE A N 1
ATOM 1092 C CA . ILE A 1 132 ? -0.604 -5.906 -2.58 1 97.88 132 ILE A CA 1
ATOM 1093 C C . ILE A 1 132 ? 0.435 -7.027 -2.539 1 97.88 132 ILE A C 1
ATOM 1095 O O . ILE A 1 132 ? 0.238 -8.086 -3.139 1 97.88 132 ILE A O 1
ATOM 1099 N N . ILE A 1 133 ? 1.564 -6.809 -1.864 1 96.81 133 ILE A N 1
ATOM 1100 C CA . ILE A 1 133 ? 2.652 -7.777 -1.803 1 96.81 133 ILE A CA 1
ATOM 1101 C C . ILE A 1 133 ? 3.252 -7.789 -0.398 1 96.81 133 ILE A C 1
ATOM 1103 O O . ILE A 1 133 ? 3.357 -6.746 0.249 1 96.81 133 ILE A O 1
ATOM 1107 N N . GLY A 1 134 ? 3.559 -8.961 0.106 1 94.31 134 GLY A N 1
ATOM 1108 C CA . GLY A 1 134 ? 4.211 -9.094 1.399 1 94.31 134 GLY A CA 1
ATOM 1109 C C . GLY A 1 134 ? 5.695 -8.789 1.356 1 94.31 134 GLY A C 1
ATOM 1110 O O . GLY A 1 134 ? 6.379 -9.141 0.395 1 94.31 134 GLY A O 1
ATOM 1111 N N . LYS A 1 135 ? 6.152 -8.102 2.336 1 86.44 135 LYS A N 1
ATOM 1112 C CA . LYS A 1 135 ? 7.582 -7.852 2.486 1 86.44 135 LYS A CA 1
ATOM 1113 C C . LYS A 1 135 ? 8.312 -9.109 2.957 1 86.44 135 LYS A C 1
ATOM 1115 O O . LYS A 1 135 ? 7.969 -9.68 3.992 1 86.44 135 LYS A O 1
ATOM 1120 N N . ARG A 1 136 ? 9.172 -9.562 2.094 1 75 136 ARG A N 1
ATOM 1121 C CA . ARG A 1 136 ? 9.984 -10.695 2.523 1 75 136 ARG A CA 1
ATOM 1122 C C . ARG A 1 136 ? 11.102 -10.25 3.459 1 75 136 ARG A C 1
ATOM 1124 O O . ARG A 1 136 ? 11.648 -9.164 3.295 1 75 136 ARG A O 1
ATOM 1131 N N . GLU A 1 137 ? 11.227 -10.984 4.496 1 61.56 137 GLU A N 1
ATOM 1132 C CA . GLU A 1 137 ? 12.383 -10.75 5.355 1 61.56 137 GLU A CA 1
ATOM 1133 C C . GLU A 1 137 ? 13.648 -11.359 4.758 1 61.56 137 GLU A C 1
ATOM 1135 O O . GLU A 1 137 ? 13.719 -12.57 4.531 1 61.56 137 GLU A O 1
ATOM 1140 N N . ASP A 1 138 ? 13.961 -10.945 3.578 1 53.56 138 ASP A N 1
ATOM 1141 C CA . ASP A 1 138 ? 15.062 -11.656 2.93 1 53.56 138 ASP A CA 1
ATOM 1142 C C . ASP A 1 138 ? 16.203 -11.922 3.912 1 53.56 138 ASP A C 1
ATOM 1144 O O . ASP A 1 138 ? 16.578 -11.039 4.684 1 53.56 138 ASP A O 1
ATOM 1148 N N . VAL A 1 139 ? 16.375 -13.164 4.16 1 47.34 139 VAL A N 1
ATOM 1149 C CA . VAL A 1 139 ? 17.625 -13.695 4.684 1 47.34 139 VAL A CA 1
ATOM 1150 C C . VAL A 1 139 ? 18.797 -13.156 3.871 1 47.34 139 VAL A C 1
ATOM 1152 O O . VAL A 1 139 ? 19.969 -13.391 4.211 1 47.34 139 VAL A O 1
ATOM 1155 N N . SER A 1 140 ? 18.516 -12.805 2.695 1 47.47 140 SER A N 1
ATOM 1156 C CA . SER A 1 140 ? 19.734 -12.547 1.917 1 47.47 140 SER A CA 1
ATOM 1157 C C . SER A 1 140 ? 20.438 -11.289 2.395 1 47.47 140 SER A C 1
ATOM 1159 O O . SER A 1 140 ? 19.844 -10.461 3.094 1 47.47 140 SER A O 1
ATOM 1161 N N . ASP A 1 141 ? 21.75 -11.234 2.092 1 45.38 141 ASP A N 1
ATOM 1162 C CA . ASP A 1 141 ? 22.859 -10.344 2.414 1 45.38 141 ASP A CA 1
ATOM 1163 C C . ASP A 1 141 ? 22.484 -8.883 2.164 1 45.38 141 ASP A C 1
ATOM 1165 O O . ASP A 1 141 ? 23.344 -8 2.229 1 45.38 141 ASP A O 1
ATOM 1169 N N . THR A 1 142 ? 21.328 -8.742 1.533 1 51.06 142 THR A N 1
ATOM 1170 C CA . THR A 1 142 ? 21.344 -7.297 1.304 1 51.06 142 THR A CA 1
ATOM 1171 C C . THR A 1 142 ? 20.922 -6.543 2.562 1 51.06 142 THR A C 1
ATOM 1173 O O . THR A 1 142 ?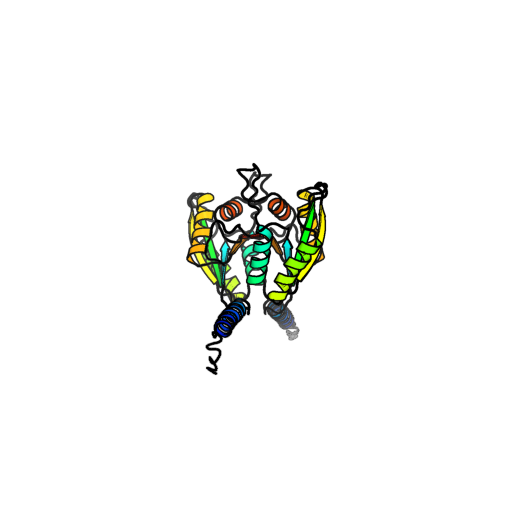 19.734 -6.355 2.814 1 51.06 142 THR A O 1
ATOM 1176 N N . ARG A 1 143 ? 21.75 -6.637 3.58 1 50.59 143 ARG A N 1
ATOM 1177 C CA . ARG A 1 143 ? 21.703 -6.035 4.906 1 50.59 143 ARG A CA 1
ATOM 1178 C C . ARG A 1 143 ? 21.031 -4.664 4.867 1 50.59 143 ARG A C 1
ATOM 1180 O O . ARG A 1 143 ? 20.5 -4.199 5.879 1 50.59 143 ARG A O 1
ATOM 1187 N N . ARG A 1 144 ? 20.984 -4.082 3.6 1 61.34 144 ARG A N 1
ATOM 1188 C CA . ARG A 1 144 ? 20.641 -2.664 3.658 1 61.34 144 ARG A CA 1
ATOM 1189 C C . ARG A 1 144 ? 19.297 -2.4 3.002 1 61.34 144 ARG A C 1
ATOM 1191 O O . ARG A 1 144 ? 18.766 -1.291 3.088 1 61.34 144 ARG A O 1
ATOM 1198 N N . ALA A 1 145 ? 18.672 -3.613 2.465 1 70.12 145 ALA A N 1
ATOM 1199 C CA . ALA A 1 145 ? 17.453 -3.275 1.722 1 70.12 145 ALA A CA 1
ATOM 1200 C C . ALA A 1 145 ? 16.25 -3.182 2.654 1 70.12 145 ALA A C 1
ATOM 1202 O O . ALA A 1 145 ? 16.062 -4.047 3.512 1 70.12 145 ALA A O 1
ATOM 1203 N N . ILE A 1 146 ? 15.555 -2.162 2.484 1 78.69 146 ILE A N 1
ATOM 1204 C CA . ILE A 1 146 ? 14.367 -1.941 3.301 1 78.69 146 ILE A CA 1
ATOM 1205 C C . ILE A 1 146 ? 13.273 -2.928 2.895 1 78.69 146 ILE A C 1
ATOM 1207 O O . ILE A 1 146 ? 12.523 -3.416 3.742 1 78.69 146 ILE A O 1
ATOM 1211 N N . ILE A 1 147 ? 13.273 -3.248 1.544 1 84.5 147 ILE A N 1
ATOM 1212 C CA . ILE A 1 147 ? 12.281 -4.207 1.059 1 84.5 147 ILE A CA 1
ATOM 1213 C C . ILE A 1 147 ? 12.961 -5.242 0.167 1 84.5 147 ILE A C 1
ATOM 1215 O O . ILE A 1 147 ? 14.086 -5.027 -0.304 1 84.5 147 ILE A O 1
ATOM 1219 N N . GLY A 1 148 ? 12.352 -6.344 -0.019 1 85.69 148 GLY A N 1
ATOM 1220 C CA . GLY A 1 148 ? 12.891 -7.43 -0.816 1 85.69 148 GLY A CA 1
ATOM 1221 C C . GLY A 1 148 ? 12.898 -7.137 -2.305 1 85.69 148 GLY A C 1
ATOM 1222 O O . GLY A 1 148 ? 12.281 -6.168 -2.752 1 85.69 148 GLY A O 1
ATOM 1223 N N . SER A 1 149 ? 13.508 -8.008 -3.031 1 87.69 149 SER A N 1
ATOM 1224 C CA . SER A 1 149 ? 13.719 -7.836 -4.465 1 87.69 149 SER A CA 1
ATOM 1225 C C . SER A 1 149 ? 12.398 -7.891 -5.227 1 87.69 149 SER A C 1
ATOM 1227 O O . SER A 1 149 ? 12.211 -7.176 -6.211 1 87.69 149 SER A O 1
ATOM 1229 N N . SER A 1 150 ? 11.477 -8.773 -4.852 1 91.25 150 SER A N 1
ATOM 1230 C CA . SER A 1 150 ? 10.18 -8.852 -5.52 1 91.25 150 SER A CA 1
ATOM 1231 C C . SER A 1 150 ? 9.375 -7.57 -5.32 1 91.25 150 SER A C 1
ATOM 1233 O O . SER A 1 150 ? 8.789 -7.051 -6.266 1 91.25 150 SER A O 1
ATOM 1235 N N . SER A 1 151 ? 9.352 -7.113 -4.078 1 92.56 151 SER A N 1
ATOM 1236 C CA . SER A 1 151 ? 8.656 -5.863 -3.791 1 92.56 151 SER A CA 1
ATOM 1237 C C . SER A 1 151 ? 9.266 -4.703 -4.57 1 92.56 151 SER A C 1
ATOM 1239 O O . SER A 1 151 ? 8.547 -3.852 -5.094 1 92.56 151 SER A O 1
ATOM 1241 N N . GLN A 1 152 ? 10.602 -4.66 -4.656 1 90.69 152 GLN A N 1
ATOM 1242 C CA . GLN A 1 152 ? 11.281 -3.621 -5.422 1 90.69 152 GLN A CA 1
ATOM 1243 C C . GLN A 1 152 ? 10.891 -3.682 -6.895 1 90.69 152 GLN A C 1
ATOM 1245 O O . GLN A 1 152 ? 10.633 -2.648 -7.516 1 90.69 152 GLN A O 1
ATOM 1250 N N . SER A 1 153 ? 10.883 -4.867 -7.398 1 93.31 153 SER A N 1
ATOM 1251 C CA . SER A 1 153 ? 10.547 -5.066 -8.805 1 93.31 153 SER A CA 1
ATOM 1252 C C . SER A 1 153 ? 9.133 -4.598 -9.102 1 93.31 153 SER A C 1
ATOM 1254 O O . SER A 1 153 ? 8.891 -3.932 -10.117 1 93.31 153 SER A O 1
ATOM 1256 N N . VAL A 1 154 ? 8.188 -4.844 -8.242 1 95.38 154 VAL A N 1
ATOM 1257 C CA . VAL A 1 154 ? 6.797 -4.445 -8.414 1 95.38 154 VAL A CA 1
ATOM 1258 C C . VAL A 1 154 ? 6.68 -2.926 -8.328 1 95.38 154 VAL A C 1
ATOM 1260 O O . VAL A 1 154 ? 6.02 -2.301 -9.156 1 95.38 154 VAL A O 1
ATOM 1263 N N . LEU A 1 155 ? 7.352 -2.355 -7.375 1 93 155 LEU A N 1
ATOM 1264 C CA . LEU A 1 155 ? 7.305 -0.907 -7.211 1 93 155 LEU A CA 1
ATOM 1265 C C . LEU A 1 155 ? 7.891 -0.203 -8.43 1 93 155 LEU A C 1
ATOM 1267 O O . LEU A 1 155 ? 7.41 0.858 -8.828 1 93 155 LEU A O 1
ATOM 1271 N N . SER A 1 156 ? 8.906 -0.787 -8.977 1 91.06 156 SER A N 1
ATOM 1272 C CA . SER A 1 156 ? 9.594 -0.186 -10.117 1 91.06 156 SER A CA 1
ATOM 1273 C C . SER A 1 156 ? 8.75 -0.305 -11.391 1 91.06 156 SER A C 1
ATOM 1275 O O . SER A 1 156 ? 8.781 0.584 -12.242 1 91.06 156 SER A O 1
ATOM 1277 N N . SER A 1 157 ? 7.965 -1.34 -11.477 1 93.62 157 SER A N 1
ATOM 1278 C CA . SER A 1 157 ? 7.309 -1.668 -12.734 1 93.62 157 SER A CA 1
ATOM 1279 C C . SER A 1 157 ? 5.879 -1.144 -12.766 1 93.62 157 SER A C 1
ATOM 1281 O O . SER A 1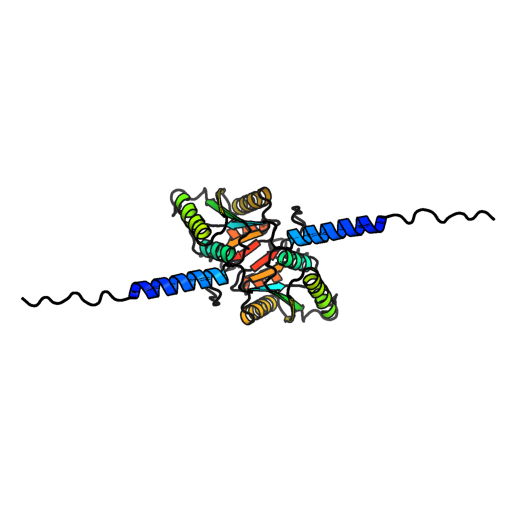 157 ? 5.363 -0.792 -13.828 1 93.62 157 SER A O 1
ATOM 1283 N N . CYS A 1 158 ? 5.254 -1.127 -11.609 1 93.06 158 CYS A N 1
ATOM 1284 C CA . CYS A 1 158 ? 3.822 -0.852 -11.602 1 93.06 158 CYS A CA 1
ATOM 1285 C C . CYS A 1 158 ? 3.555 0.648 -11.555 1 93.06 158 CYS A C 1
ATOM 1287 O O . CYS A 1 158 ? 4.172 1.366 -10.766 1 93.06 158 CYS A O 1
ATOM 1289 N N . GLY A 1 159 ? 2.641 1.104 -12.336 1 88.12 159 GLY A N 1
ATOM 1290 C CA . GLY A 1 159 ? 2.199 2.49 -12.328 1 88.12 159 GLY A CA 1
ATOM 1291 C C . GLY A 1 159 ? 0.998 2.725 -11.43 1 88.12 159 GLY A C 1
ATOM 1292 O O . GLY A 1 159 ? 0.347 3.768 -11.516 1 88.12 159 GLY A O 1
ATOM 1293 N N . MET A 1 160 ? 0.655 1.77 -10.688 1 91.38 160 MET A N 1
ATOM 1294 C CA . MET A 1 160 ? -0.49 1.87 -9.781 1 91.38 160 MET A CA 1
ATOM 1295 C C . MET A 1 160 ? -0.052 1.733 -8.328 1 91.38 160 MET A C 1
ATOM 1297 O O . MET A 1 160 ? 1.095 1.377 -8.055 1 91.38 160 MET A O 1
ATOM 1301 N N . PRO A 1 161 ? -0.942 2.08 -7.41 1 95.69 161 PRO A N 1
ATOM 1302 C CA . PRO A 1 161 ? -0.583 1.975 -5.992 1 95.69 161 PRO A CA 1
ATOM 1303 C C . PRO A 1 161 ? -0.163 0.562 -5.594 1 95.69 161 PRO A C 1
ATOM 1305 O O . PRO A 1 161 ? -0.757 -0.416 -6.055 1 95.69 161 PRO A O 1
ATOM 1308 N N . VAL A 1 162 ? 0.942 0.493 -4.82 1 96.88 162 VAL A N 1
ATOM 1309 C CA . VAL A 1 162 ? 1.456 -0.776 -4.316 1 96.88 162 VAL A CA 1
ATOM 1310 C C . VAL A 1 162 ? 1.477 -0.758 -2.791 1 96.88 162 VAL A C 1
ATOM 1312 O O . VAL A 1 162 ? 2.039 0.155 -2.184 1 96.88 162 VAL A O 1
ATOM 1315 N N . THR A 1 163 ? 0.814 -1.732 -2.184 1 96.94 163 THR A N 1
ATOM 1316 C CA . THR A 1 163 ? 0.859 -1.906 -0.735 1 96.94 163 THR A CA 1
ATOM 1317 C C . THR A 1 163 ? 1.892 -2.963 -0.35 1 96.94 163 THR A C 1
ATOM 1319 O O . THR A 1 163 ? 1.822 -4.102 -0.812 1 96.94 163 THR A O 1
ATOM 1322 N N . ILE A 1 164 ? 2.842 -2.557 0.464 1 96.06 164 ILE A N 1
ATOM 1323 C CA . ILE A 1 164 ? 3.816 -3.467 1.054 1 96.06 164 ILE A CA 1
ATOM 1324 C C . ILE A 1 164 ? 3.365 -3.871 2.455 1 96.06 164 ILE A C 1
ATOM 1326 O O . ILE A 1 164 ? 3.283 -3.029 3.354 1 96.06 164 ILE A O 1
ATOM 1330 N N . VAL A 1 165 ? 3.059 -5.152 2.633 1 95 165 VAL A N 1
ATOM 1331 C CA . VAL A 1 165 ? 2.592 -5.656 3.92 1 95 165 VAL A CA 1
ATOM 1332 C C . VAL A 1 165 ? 3.775 -6.168 4.738 1 95 165 VAL A C 1
ATOM 1334 O O . VAL A 1 165 ? 4.445 -7.121 4.336 1 95 165 VAL A O 1
ATOM 1337 N N . GLN A 1 166 ? 4.008 -5.5 5.82 1 85.38 166 GLN A N 1
ATOM 1338 C CA . GLN A 1 166 ? 5.18 -5.754 6.652 1 85.38 166 GLN A CA 1
ATOM 1339 C C . GLN A 1 166 ? 5.02 -7.047 7.449 1 85.38 166 GLN A C 1
ATOM 1341 O O . GLN A 1 166 ? 3.898 -7.5 7.684 1 85.38 166 GLN A O 1
ATOM 1346 N N . SER A 1 167 ? 6.234 -7.645 7.68 1 68.5 167 SER A N 1
ATOM 1347 C CA . SER A 1 167 ? 6.258 -8.867 8.477 1 68.5 167 SER A CA 1
ATOM 1348 C C . SER A 1 167 ? 5.898 -8.586 9.938 1 68.5 167 SER A C 1
ATOM 1350 O O . SER A 1 167 ? 5.977 -7.441 10.391 1 68.5 167 SER A O 1
ATOM 1352 N N . GLU A 1 168 ? 5.098 -9.438 10.641 1 57.53 168 GLU A N 1
ATOM 1353 C CA . GLU A 1 168 ? 4.688 -9.367 12.039 1 57.53 168 GLU A CA 1
ATOM 1354 C C . GLU A 1 168 ? 5.852 -8.961 12.938 1 57.53 168 GLU A C 1
ATOM 1356 O O . GLU A 1 168 ? 5.656 -8.625 14.109 1 57.53 168 GLU A O 1
ATOM 1361 N N . GLY A 1 169 ? 7 -9.242 12.641 1 50.25 169 GLY A N 1
ATOM 1362 C CA . GLY A 1 169 ? 7.887 -9.078 13.781 1 50.25 169 GLY A CA 1
ATOM 1363 C C . GLY A 1 169 ? 7.625 -7.797 14.555 1 50.25 169 GLY A C 1
ATOM 1364 O O . GLY A 1 169 ? 8.141 -7.625 15.664 1 50.25 169 GLY A O 1
ATOM 1365 N N . ARG A 1 170 ? 7.445 -6.617 13.852 1 45.78 170 ARG A N 1
ATOM 1366 C CA . ARG A 1 170 ? 7.113 -5.543 14.781 1 45.78 170 ARG A CA 1
ATOM 1367 C C . ARG A 1 170 ? 5.684 -5.68 15.289 1 45.78 170 ARG A C 1
ATOM 1369 O O . ARG A 1 170 ? 4.73 -5.516 14.523 1 45.78 170 ARG A O 1
ATOM 1376 N N . GLU A 1 171 ? 5.324 -6.664 15.914 1 38.56 171 GLU A N 1
ATOM 1377 C CA . GLU A 1 171 ? 4.109 -7.277 16.438 1 38.56 171 GLU A CA 1
ATOM 1378 C C . GLU A 1 171 ? 3.062 -6.223 16.797 1 38.56 171 GLU A C 1
ATOM 1380 O O . GLU A 1 171 ? 2.945 -5.812 17.953 1 38.56 171 GLU A O 1
ATOM 1385 N N . SER A 1 172 ? 2.928 -5.09 16.234 1 40.19 172 SER A N 1
ATOM 1386 C CA . SER A 1 172 ? 1.745 -4.465 16.812 1 40.19 172 SER A CA 1
ATOM 1387 C C . SER A 1 172 ? 0.509 -5.336 16.625 1 40.19 172 SER A C 1
ATOM 1389 O O . SER A 1 172 ? 0.48 -6.195 15.742 1 40.19 172 SER A O 1
ATOM 1391 N N . SER A 1 173 ? -0.355 -5.574 17.656 1 37.16 173 SER A N 1
ATOM 1392 C CA . SER A 1 173 ? -1.636 -6.258 17.812 1 37.16 173 SER A CA 1
ATOM 1393 C C . SER A 1 173 ? -2.52 -6.062 16.578 1 37.16 173 SER A C 1
ATOM 1395 O O . SER A 1 173 ? -3.467 -5.273 16.609 1 37.16 173 SER A O 1
ATOM 1397 N N . TRP A 1 174 ? -2.031 -5.926 15.586 1 37.66 174 TRP A N 1
ATOM 1398 C CA . TRP A 1 174 ? -2.977 -5.609 14.523 1 37.66 174 TRP A CA 1
ATOM 1399 C C . TRP A 1 174 ? -3.822 -6.828 14.164 1 37.66 174 TRP A C 1
ATOM 1401 O O . TRP A 1 174 ? -4.727 -6.742 13.328 1 37.66 174 TRP A O 1
ATOM 1411 N N . MET A 1 175 ? -3.391 -8.07 14.391 1 32.06 175 MET A N 1
ATOM 1412 C CA . MET A 1 175 ? -4.289 -9.188 14.133 1 32.06 175 MET A CA 1
ATOM 1413 C C . MET A 1 175 ? -5.395 -9.25 15.172 1 32.06 175 MET A C 1
ATOM 1415 O O . MET A 1 175 ? -5.145 -9.047 16.359 1 32.06 175 MET A O 1
ATOM 1419 N N . MET B 1 1 ? -26.359 -56.469 39.688 1 28.28 1 MET B N 1
ATOM 1420 C CA . MET B 1 1 ? -26.203 -56.094 38.281 1 28.28 1 MET B CA 1
ATOM 1421 C C . MET B 1 1 ? -26.219 -54.562 38.156 1 28.28 1 MET B C 1
ATOM 1423 O O . MET B 1 1 ? -27.281 -53.938 38.281 1 28.28 1 MET B O 1
ATOM 1427 N N . ASN B 1 2 ? -25.234 -53.844 38.75 1 25.56 2 ASN B N 1
ATOM 1428 C CA . ASN B 1 2 ? -25.062 -52.406 38.969 1 25.56 2 ASN B CA 1
ATOM 1429 C C . ASN B 1 2 ? -24.859 -51.656 37.656 1 25.56 2 ASN B C 1
ATOM 1431 O O . ASN B 1 2 ? -23.922 -51.938 36.906 1 25.56 2 ASN B O 1
ATOM 1435 N N . ARG B 1 3 ? -26.047 -51.219 37 1 29.33 3 ARG B N 1
ATOM 1436 C CA . ARG B 1 3 ? -26.141 -50.344 35.844 1 29.33 3 ARG B CA 1
ATOM 1437 C C . ARG B 1 3 ? -25.391 -49.031 36.094 1 29.33 3 ARG B C 1
ATOM 1439 O O . ARG B 1 3 ? -25.828 -48.219 36.906 1 29.33 3 ARG B O 1
ATOM 1446 N N . ILE B 1 4 ? -24.109 -49.125 36.188 1 31.92 4 ILE B N 1
ATOM 1447 C CA . ILE B 1 4 ? -23.344 -47.875 36.219 1 31.92 4 ILE B CA 1
ATOM 1448 C C . ILE B 1 4 ? -23.766 -47 35.031 1 31.92 4 ILE B C 1
ATOM 1450 O O . ILE B 1 4 ? -23.625 -47.406 33.875 1 31.92 4 ILE B O 1
ATOM 1454 N N . ARG B 1 5 ? -24.844 -46.219 35.188 1 30.64 5 ARG B N 1
ATOM 1455 C CA . ARG B 1 5 ? -25.344 -45.125 34.375 1 30.64 5 ARG B CA 1
ATOM 1456 C C . ARG B 1 5 ? -24.188 -44.25 33.875 1 30.64 5 ARG B C 1
ATOM 1458 O O . ARG B 1 5 ? -23.344 -43.812 34.688 1 30.64 5 ARG B O 1
ATOM 1465 N N . GLY B 1 6 ? -23.781 -44.5 32.625 1 30.77 6 GLY B N 1
ATOM 1466 C CA . GLY B 1 6 ? -22.828 -43.781 31.812 1 30.77 6 GLY B CA 1
ATOM 1467 C C . GLY B 1 6 ? -22.938 -42.281 31.922 1 30.77 6 GLY B C 1
ATOM 1468 O O . GLY B 1 6 ? -23.984 -41.688 31.594 1 30.77 6 GLY B O 1
ATOM 1469 N N . GLU B 1 7 ? -22.391 -41.594 32.969 1 29.42 7 GLU B N 1
ATOM 1470 C CA . GLU B 1 7 ? -22.281 -40.188 33.281 1 29.42 7 GLU B CA 1
ATOM 1471 C C . GLU B 1 7 ? -22.109 -39.344 32.031 1 29.42 7 GLU B C 1
ATOM 1473 O O . GLU B 1 7 ? -21.844 -39.875 30.953 1 29.42 7 GLU B O 1
ATOM 1478 N N . GLY B 1 8 ? -21.656 -37.969 32.219 1 30.09 8 GLY B N 1
ATOM 1479 C CA . GLY B 1 8 ? -21.766 -36.594 31.844 1 30.09 8 GLY B CA 1
ATOM 1480 C C . GLY B 1 8 ? -21.047 -36.25 30.547 1 30.09 8 GLY B C 1
ATOM 1481 O O . GLY B 1 8 ? -19.812 -36.312 30.484 1 30.09 8 GLY B O 1
ATOM 1482 N N . ARG B 1 9 ? -21.531 -36.656 29.359 1 33.72 9 ARG B N 1
ATOM 1483 C CA . ARG B 1 9 ? -21.094 -36.156 28.062 1 33.72 9 ARG B CA 1
ATOM 1484 C C . ARG B 1 9 ? -20.906 -34.656 28.109 1 33.72 9 ARG B C 1
ATOM 1486 O O . ARG B 1 9 ? -21.859 -33.906 28.312 1 33.72 9 ARG B O 1
ATOM 1493 N N . ARG B 1 10 ? -19.781 -34.125 28.562 1 30.61 10 ARG B N 1
ATOM 1494 C CA . ARG B 1 10 ? -19.266 -32.781 28.656 1 30.61 10 ARG B CA 1
ATOM 1495 C C . ARG B 1 10 ? -19.641 -31.953 27.438 1 30.61 10 ARG B C 1
ATOM 1497 O O . ARG B 1 10 ? -19.547 -32.438 26.312 1 30.61 10 ARG B O 1
ATOM 1504 N N . GLU B 1 11 ? -20.453 -30.766 27.516 1 34.38 11 GLU B N 1
ATOM 1505 C CA . GLU B 1 11 ? -20.906 -29.5 26.938 1 34.38 11 GLU B CA 1
ATOM 1506 C C . GLU B 1 11 ? -19.75 -28.766 26.266 1 34.38 11 GLU B C 1
ATOM 1508 O O . GLU B 1 11 ? -19.844 -27.562 26.016 1 34.38 11 GLU B O 1
ATOM 1513 N N . TYR B 1 12 ? -18.578 -29.391 26.188 1 38.06 12 TYR B N 1
ATOM 1514 C CA . TYR B 1 12 ? -17.484 -28.688 25.547 1 38.06 12 TYR B CA 1
ATOM 1515 C C . TYR B 1 12 ? -17.812 -28.406 24.078 1 38.06 12 TYR B C 1
ATOM 1517 O O . TYR B 1 12 ? -17.094 -27.656 23.406 1 38.06 12 TYR B O 1
ATOM 1525 N N . GLY B 1 13 ? -18.812 -29.094 23.578 1 38.5 13 GLY B N 1
ATOM 1526 C CA . GLY B 1 13 ? -19.141 -28.859 22.188 1 38.5 13 GLY B CA 1
ATOM 1527 C C . GLY B 1 13 ? -19.75 -27.5 21.922 1 38.5 13 GLY B C 1
ATOM 1528 O O . GLY B 1 13 ? -19.578 -26.922 20.844 1 38.5 13 GLY B O 1
ATOM 1529 N N . ASP B 1 14 ? -20.609 -26.953 22.906 1 43.59 14 ASP B N 1
ATOM 1530 C CA . ASP B 1 14 ? -21.344 -25.703 22.75 1 43.59 14 ASP B CA 1
ATOM 1531 C C . ASP B 1 14 ? -20.406 -24.5 22.859 1 43.59 14 ASP B C 1
ATOM 1533 O O . ASP B 1 14 ? -20.609 -23.5 22.172 1 43.59 14 ASP B O 1
ATOM 1537 N N . ILE B 1 15 ? -19.469 -24.594 23.844 1 43.91 15 ILE B N 1
ATOM 1538 C CA . ILE B 1 15 ? -18.594 -23.438 23.984 1 43.91 15 ILE B CA 1
ATOM 1539 C C . ILE B 1 15 ? -17.734 -23.266 22.734 1 43.91 15 ILE B C 1
ATOM 1541 O O . ILE B 1 15 ? -17.531 -22.141 22.266 1 43.91 15 ILE B O 1
ATOM 1545 N N . ASP B 1 16 ? -17.359 -24.438 22.188 1 44.25 16 ASP B N 1
ATOM 1546 C CA . ASP B 1 16 ? -16.547 -24.297 20.984 1 44.25 16 ASP B CA 1
ATOM 1547 C C . ASP B 1 16 ? -17.359 -23.719 19.828 1 44.25 16 ASP B C 1
ATOM 1549 O O . ASP B 1 16 ? -16.844 -22.938 19.031 1 44.25 16 ASP B O 1
ATOM 1553 N N . ARG B 1 17 ? -18.656 -24.016 19.828 1 42.69 17 ARG B N 1
ATOM 1554 C CA . ARG B 1 17 ? -19.5 -23.422 18.797 1 42.69 17 ARG B CA 1
ATOM 1555 C C . ARG B 1 17 ? -19.766 -21.953 19.094 1 42.69 17 ARG B C 1
ATOM 1557 O O . ARG B 1 17 ? -19.812 -21.125 18.172 1 42.69 17 ARG B O 1
ATOM 1564 N N . GLU B 1 18 ? -20.016 -21.594 20.375 1 43.38 18 GLU B N 1
ATOM 1565 C CA . GLU B 1 18 ? -20.219 -20.188 20.688 1 43.38 18 GLU B CA 1
ATOM 1566 C C . GLU B 1 18 ? -18.969 -19.359 20.438 1 43.38 18 GLU B C 1
ATOM 1568 O O . GLU B 1 18 ? -19.031 -18.25 19.922 1 43.38 18 GLU B O 1
ATOM 1573 N N . GLU B 1 19 ? -17.844 -19.812 20.891 1 43.34 19 GLU B N 1
ATOM 1574 C CA . GLU B 1 19 ? -16.594 -19.141 20.547 1 43.34 19 GLU B CA 1
ATOM 1575 C C . GLU B 1 19 ? -16.375 -19.141 19.031 1 43.34 19 GLU B C 1
ATOM 1577 O O . GLU B 1 19 ? -15.938 -18.141 18.453 1 43.34 19 GLU B O 1
ATOM 1582 N N . TRP B 1 20 ? -16.641 -20.219 18.422 1 41.94 20 TRP B N 1
ATOM 1583 C CA . TRP B 1 20 ? -16.562 -20.266 16.969 1 41.94 20 TRP B CA 1
ATOM 1584 C C . TRP B 1 20 ? -17.594 -19.359 16.328 1 41.94 20 TRP B C 1
ATOM 1586 O O . TRP B 1 20 ? -17.297 -18.609 15.398 1 41.94 20 TRP B O 1
ATOM 1596 N N . ASN B 1 21 ? -18.844 -19.391 16.766 1 47.22 21 ASN B N 1
ATOM 1597 C CA . ASN B 1 21 ? -19.859 -18.453 16.297 1 47.22 21 ASN B CA 1
ATOM 1598 C C . ASN B 1 21 ? -19.5 -17.016 16.656 1 47.22 21 ASN B C 1
ATOM 1600 O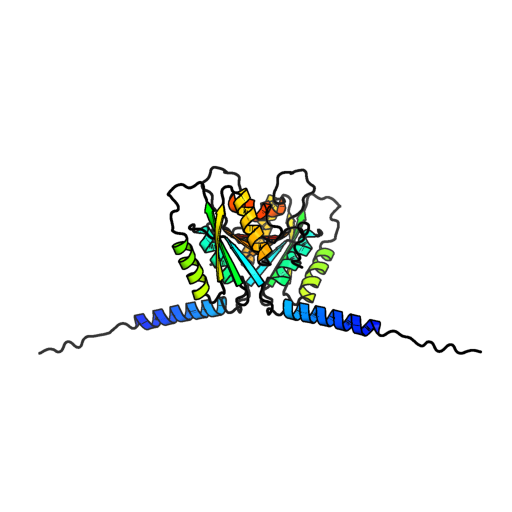 O . ASN B 1 21 ? -19.75 -16.109 15.875 1 47.22 21 ASN B O 1
ATOM 1604 N N . MET B 1 22 ? -19.031 -16.797 17.922 1 44.47 22 MET B N 1
ATOM 1605 C CA . MET B 1 22 ? -18.578 -15.453 18.266 1 44.47 22 MET B CA 1
ATOM 1606 C C . MET B 1 22 ? -17.391 -15.039 17.422 1 44.47 22 MET B C 1
ATOM 1608 O O . MET B 1 22 ? -17.266 -13.867 17.047 1 44.47 22 MET B O 1
ATOM 1612 N N . ARG B 1 23 ? -16.453 -15.891 17.188 1 45 23 ARG B N 1
ATOM 1613 C CA . ARG B 1 23 ? -15.359 -15.578 16.266 1 45 23 ARG B CA 1
ATOM 1614 C C . ARG B 1 23 ? -15.859 -15.43 14.844 1 45 23 ARG B C 1
ATOM 1616 O O . ARG B 1 23 ? -15.398 -14.562 14.094 1 45 23 ARG B O 1
ATOM 1623 N N . ARG B 1 24 ? -16.828 -16.266 14.484 1 46.62 24 ARG B N 1
ATOM 1624 C CA . ARG B 1 24 ? -17.484 -16.062 13.195 1 46.62 24 ARG B CA 1
ATOM 1625 C C . ARG B 1 24 ? -18.25 -14.75 13.156 1 46.62 24 ARG B C 1
ATOM 1627 O O . ARG B 1 24 ? -18.25 -14.055 12.141 1 46.62 24 ARG B O 1
ATOM 1634 N N . ARG B 1 25 ? -19.062 -14.5 14.172 1 44.44 25 ARG B N 1
ATOM 1635 C CA . ARG B 1 25 ? -19.766 -13.234 14.289 1 44.44 25 ARG B CA 1
ATOM 1636 C C . ARG B 1 25 ? -18.797 -12.062 14.414 1 44.44 25 ARG B C 1
ATOM 1638 O O . ARG B 1 25 ? -19 -11.008 13.812 1 44.44 25 ARG B O 1
ATOM 1645 N N . SER B 1 26 ? -17.875 -12.062 15.422 1 42.91 26 SER B N 1
ATOM 1646 C CA . SER B 1 26 ? -16.859 -11.023 15.523 1 42.91 26 SER B CA 1
ATOM 1647 C C . SER B 1 26 ? -16.062 -10.906 14.227 1 42.91 26 SER B C 1
ATOM 1649 O O . SER B 1 26 ? -15.703 -9.805 13.812 1 42.91 26 SER B O 1
ATOM 1651 N N . ARG B 1 27 ? -15.664 -12.031 13.703 1 43.34 27 ARG B N 1
ATOM 1652 C CA . ARG B 1 27 ? -15.117 -12.062 12.352 1 43.34 27 ARG B CA 1
ATOM 1653 C C . ARG B 1 27 ? -16.125 -11.531 11.344 1 43.34 27 ARG B C 1
ATOM 1655 O O . ARG B 1 27 ? -15.766 -10.836 10.391 1 43.34 27 ARG B O 1
ATOM 1662 N N . GLY B 1 28 ? -17.391 -12.031 11.523 1 43.34 28 GLY B N 1
ATOM 1663 C CA . GLY B 1 28 ? -18.484 -11.484 10.734 1 43.34 28 GLY B CA 1
ATOM 1664 C C . GLY B 1 28 ? -18.609 -9.977 10.859 1 43.34 28 GLY B C 1
ATOM 1665 O O . GLY B 1 28 ? -18.812 -9.281 9.859 1 43.34 28 GLY B O 1
ATOM 1666 N N . GLU B 1 29 ? -18.781 -9.531 12.148 1 42.19 29 GLU B N 1
ATOM 1667 C CA . GLU B 1 29 ? -18.859 -8.094 12.383 1 42.19 29 GLU B CA 1
ATOM 1668 C C . GLU B 1 29 ? -17.562 -7.398 11.945 1 42.19 29 GLU B C 1
ATOM 1670 O O . GLU B 1 29 ? -17.609 -6.281 11.43 1 42.19 29 GLU B O 1
ATOM 1675 N N . GLU B 1 30 ? -16.406 -7.852 12.375 1 44.94 30 GLU B N 1
ATOM 1676 C CA . GLU B 1 30 ? -15.133 -7.348 11.844 1 44.94 30 GLU B CA 1
ATOM 1677 C C . GLU B 1 30 ? -15.117 -7.402 10.32 1 44.94 30 GLU B C 1
ATOM 1679 O O . GLU B 1 30 ? -14.547 -6.523 9.672 1 44.94 30 GLU B O 1
ATOM 1684 N N . ASP B 1 31 ? -15.57 -8.555 9.789 1 46.22 31 ASP B N 1
ATOM 1685 C CA . ASP B 1 31 ? -15.617 -8.859 8.359 1 46.22 31 ASP B CA 1
ATOM 1686 C C . ASP B 1 31 ? -16.719 -8.07 7.668 1 46.22 31 ASP B C 1
ATOM 1688 O O . ASP B 1 31 ? -16.703 -7.898 6.449 1 46.22 31 ASP B O 1
ATOM 1692 N N . MET B 1 32 ? -17.938 -8.047 8.375 1 45.72 32 MET B N 1
ATOM 1693 C CA . MET B 1 32 ? -19.109 -7.512 7.688 1 45.72 32 MET B CA 1
ATOM 1694 C C . MET B 1 32 ? -18.922 -6.031 7.363 1 45.72 32 MET B C 1
ATOM 1696 O O . MET B 1 32 ? -19.844 -5.379 6.867 1 45.72 32 MET B O 1
ATOM 1700 N N . GLY B 1 33 ? -17.797 -5.457 7.266 1 54.03 33 GLY B N 1
ATOM 1701 C CA . GLY B 1 33 ? -17.766 -4.082 6.793 1 54.03 33 GLY B CA 1
ATOM 1702 C C . GLY B 1 33 ? -18.094 -3.072 7.883 1 54.03 33 GLY B C 1
ATOM 1703 O O . GLY B 1 33 ? -18.141 -1.867 7.621 1 54.03 33 GLY B O 1
ATOM 1704 N N . LEU B 1 34 ? -18.422 -3.682 9.211 1 60.5 34 LEU B N 1
ATOM 1705 C CA . LEU B 1 34 ? -19.047 -2.73 10.125 1 60.5 34 LEU B CA 1
ATOM 1706 C C . LEU B 1 34 ? -18 -2.072 11.023 1 60.5 34 LEU B C 1
ATOM 1708 O O . LEU B 1 34 ? -18.203 -0.963 11.516 1 60.5 34 LEU B O 1
ATOM 1712 N N . GLU B 1 35 ? -16.828 -2.797 11.227 1 77.69 35 GLU B N 1
ATOM 1713 C CA . GLU B 1 35 ? -15.883 -2.154 12.141 1 77.69 35 GLU B CA 1
ATOM 1714 C C . GLU B 1 35 ? -15.156 -1 11.461 1 77.69 35 GLU B C 1
ATOM 1716 O O . GLU B 1 35 ? -14.703 -1.133 10.32 1 77.69 35 GLU B O 1
ATOM 1721 N N . GLU B 1 36 ? -15.227 0.12 12.18 1 88.06 36 GLU B N 1
ATOM 1722 C CA . GLU B 1 36 ? -14.523 1.307 11.695 1 88.06 36 GLU B CA 1
ATOM 1723 C C . GLU B 1 36 ? -13.016 1.154 11.844 1 88.06 36 GLU B C 1
ATOM 1725 O O . GLU B 1 36 ? -12.516 0.812 12.914 1 88.06 36 GLU B O 1
ATOM 1730 N N . LYS B 1 37 ? -12.312 1.211 10.836 1 92.81 37 LYS B N 1
ATOM 1731 C CA . LYS B 1 37 ? -10.852 1.174 10.828 1 92.81 37 LYS B CA 1
ATOM 1732 C C . LYS B 1 37 ? -10.266 2.533 10.453 1 92.81 37 LYS B C 1
ATOM 1734 O O . LYS B 1 37 ? -10.953 3.361 9.844 1 92.81 37 LYS B O 1
ATOM 1739 N N . LEU B 1 38 ? -9.023 2.744 10.914 1 96.31 38 LEU B N 1
ATOM 1740 C CA . LEU B 1 38 ? -8.344 4.004 10.641 1 96.31 38 LEU B CA 1
ATOM 1741 C C . LEU B 1 38 ? -7.141 3.783 9.727 1 96.31 38 LEU B C 1
ATOM 1743 O O . LEU B 1 38 ? -6.383 2.83 9.906 1 96.31 38 LEU B O 1
ATOM 1747 N N . HIS B 1 39 ? -6.965 4.641 8.75 1 97.25 39 HIS B N 1
ATOM 1748 C CA . HIS B 1 39 ? -5.812 4.664 7.859 1 97.25 39 HIS B CA 1
ATOM 1749 C C . HIS B 1 39 ? -5.121 6.023 7.887 1 97.25 39 HIS B C 1
ATOM 1751 O O . HIS B 1 39 ? -5.789 7.062 7.922 1 97.25 39 HIS B O 1
ATOM 1757 N N . VAL B 1 40 ? -3.795 6.004 7.93 1 98.44 40 VAL B N 1
ATOM 1758 C CA . VAL B 1 40 ? -3.016 7.238 7.934 1 98.44 40 VAL B CA 1
ATOM 1759 C C . VAL B 1 40 ? -2.639 7.617 6.504 1 98.44 40 VAL B C 1
ATOM 1761 O O . VAL B 1 40 ? -2.205 6.77 5.723 1 98.44 40 VAL B O 1
ATOM 1764 N N . VAL B 1 41 ? -2.846 8.812 6.102 1 98.44 41 VAL B N 1
ATOM 1765 C CA . VAL B 1 41 ? -2.416 9.344 4.816 1 98.44 41 VAL B CA 1
ATOM 1766 C C . VAL B 1 41 ? -1.423 10.484 5.035 1 98.44 41 VAL B C 1
ATOM 1768 O O . VAL B 1 41 ? -1.736 11.469 5.707 1 98.44 41 VAL B O 1
ATOM 1771 N N . CYS B 1 42 ? -0.202 10.352 4.465 1 97.5 42 CYS B N 1
ATOM 1772 C CA . CYS B 1 42 ? 0.775 11.43 4.512 1 97.5 42 CYS B CA 1
ATOM 1773 C C . CYS B 1 42 ? 0.486 12.477 3.443 1 97.5 42 CYS B C 1
ATOM 1775 O O . CYS B 1 42 ? 0.375 12.148 2.262 1 97.5 42 CYS B O 1
ATOM 1777 N N . VAL B 1 43 ? 0.404 13.766 3.914 1 95.75 43 VAL B N 1
ATOM 1778 C CA . VAL B 1 43 ? 0.074 14.805 2.947 1 95.75 43 VAL B CA 1
ATOM 1779 C C . VAL B 1 43 ? 1.041 15.977 3.1 1 95.75 43 VAL B C 1
ATOM 1781 O O . VAL B 1 43 ? 1.558 16.219 4.191 1 95.75 43 VAL B O 1
ATOM 1784 N N . ASP B 1 44 ? 1.367 16.562 2.018 1 88.56 44 ASP B N 1
ATOM 1785 C CA . ASP B 1 44 ? 2.115 17.812 1.948 1 88.56 44 ASP B CA 1
ATOM 1786 C C . ASP B 1 44 ? 1.555 18.719 0.862 1 88.56 44 ASP B C 1
ATOM 1788 O O . ASP B 1 44 ? 0.373 18.641 0.522 1 88.56 44 ASP B O 1
ATOM 1792 N N . ASP B 1 45 ? 2.299 19.672 0.382 1 83.38 45 ASP B N 1
ATOM 1793 C CA . ASP B 1 45 ? 1.796 20.641 -0.586 1 83.38 45 ASP B CA 1
ATOM 1794 C C . ASP B 1 45 ? 2.066 20.172 -2.018 1 83.38 45 ASP B C 1
ATOM 1796 O O . ASP B 1 45 ? 1.808 20.906 -2.971 1 83.38 45 ASP B O 1
ATOM 1800 N N . LEU B 1 46 ? 2.594 18.984 -2.223 1 80.88 46 LEU B N 1
ATOM 1801 C CA . LEU B 1 46 ? 2.926 18.5 -3.555 1 80.88 46 LEU B CA 1
ATOM 1802 C C . LEU B 1 46 ? 1.775 17.672 -4.133 1 80.88 46 LEU B C 1
ATOM 1804 O O . LEU B 1 46 ? 0.913 17.203 -3.391 1 80.88 46 LEU B O 1
ATOM 1808 N N . LYS B 1 47 ? 1.744 17.531 -5.496 1 79.06 47 LYS B N 1
ATOM 1809 C CA . LYS B 1 47 ? 0.695 16.812 -6.227 1 79.06 47 LYS B CA 1
ATOM 1810 C C . LYS B 1 47 ? 0.612 15.359 -5.797 1 79.06 47 LYS B C 1
ATOM 1812 O O . LYS B 1 47 ? -0.466 14.758 -5.812 1 79.06 47 LYS B O 1
ATOM 1817 N N . GLU B 1 48 ? 1.725 14.805 -5.328 1 83.62 48 GLU B N 1
ATOM 1818 C CA . GLU B 1 48 ? 1.779 13.414 -4.906 1 83.62 48 GLU B CA 1
ATOM 1819 C C . GLU B 1 48 ? 0.887 13.164 -3.693 1 83.62 48 GLU B C 1
ATOM 1821 O O . GLU B 1 48 ? 0.309 12.086 -3.549 1 83.62 48 GLU B O 1
ATOM 1826 N N . SER B 1 49 ? 0.727 14.148 -2.869 1 89.62 49 SER B N 1
ATOM 1827 C CA . SER B 1 49 ? -0.12 14.039 -1.687 1 89.62 49 SER B CA 1
ATOM 1828 C C . SER B 1 49 ? -1.597 13.992 -2.064 1 89.62 49 SER B C 1
ATOM 1830 O O . SER B 1 49 ? -2.375 13.25 -1.463 1 89.62 49 SER B O 1
ATOM 1832 N N . ARG B 1 50 ? -1.94 14.828 -3.025 1 90.88 50 ARG B N 1
ATOM 1833 C CA . ARG B 1 50 ? -3.322 14.812 -3.492 1 90.88 50 ARG B CA 1
ATOM 1834 C C . ARG B 1 50 ? -3.686 13.453 -4.086 1 90.88 50 ARG B C 1
ATOM 1836 O O . ARG B 1 50 ? -4.789 12.953 -3.871 1 90.88 50 ARG B O 1
ATOM 1843 N N . ARG B 1 51 ? -2.787 12.922 -4.801 1 91.31 51 ARG B N 1
ATOM 1844 C CA . ARG B 1 51 ? -3.02 11.609 -5.387 1 91.31 51 ARG B CA 1
ATOM 1845 C C . ARG B 1 51 ? -3.207 10.555 -4.305 1 91.31 51 ARG B C 1
ATOM 1847 O O . ARG B 1 51 ? -4.074 9.68 -4.418 1 91.31 51 ARG B O 1
ATOM 1854 N N . ALA B 1 52 ? -2.359 10.625 -3.305 1 95.06 52 ALA B N 1
ATOM 1855 C CA . ALA B 1 52 ? -2.473 9.695 -2.189 1 95.06 52 ALA B CA 1
ATOM 1856 C C . ALA B 1 52 ? -3.844 9.797 -1.525 1 95.06 52 ALA B C 1
ATOM 1858 O O . ALA B 1 52 ? -4.488 8.781 -1.261 1 95.06 52 ALA B O 1
ATOM 1859 N N . LEU B 1 53 ? -4.301 11.008 -1.279 1 95.88 53 LEU B N 1
ATOM 1860 C CA . LEU B 1 53 ? -5.605 11.18 -0.648 1 95.88 53 LEU B CA 1
ATOM 1861 C C . LEU B 1 53 ? -6.723 10.719 -1.578 1 95.88 53 LEU B C 1
ATOM 1863 O O . LEU B 1 53 ? -7.672 10.062 -1.14 1 95.88 53 LEU B O 1
ATOM 1867 N N . ARG B 1 54 ? -6.648 11.023 -2.834 1 91.88 54 ARG B N 1
ATOM 1868 C CA . ARG B 1 54 ? -7.66 10.586 -3.785 1 91.88 54 ARG B CA 1
ATOM 1869 C C . ARG B 1 54 ? -7.75 9.062 -3.824 1 91.88 54 ARG B C 1
ATOM 1871 O O . ARG B 1 54 ? -8.844 8.5 -3.855 1 91.88 54 ARG B O 1
ATOM 1878 N N . PHE B 1 55 ? -6.613 8.453 -3.814 1 90.75 55 PHE B N 1
ATOM 1879 C CA . PHE B 1 55 ? -6.598 6.996 -3.752 1 90.75 55 PHE B CA 1
ATOM 1880 C C . PHE B 1 55 ? -7.32 6.496 -2.506 1 90.75 55 PHE B C 1
ATOM 1882 O O . PHE B 1 55 ? -8.148 5.586 -2.582 1 90.75 55 PHE B O 1
ATOM 1889 N N . ALA B 1 56 ? -6.941 7.035 -1.395 1 94.25 56 ALA B N 1
ATOM 1890 C CA . ALA B 1 56 ? -7.574 6.633 -0.14 1 94.25 56 ALA B CA 1
ATOM 1891 C C . ALA B 1 56 ? -9.086 6.832 -0.197 1 94.25 56 ALA B C 1
ATOM 1893 O O . ALA B 1 56 ? -9.852 5.934 0.17 1 94.25 56 ALA B O 1
ATOM 1894 N N . LEU B 1 57 ? -9.531 7.992 -0.721 1 91.88 57 LEU B N 1
ATOM 1895 C CA . LEU B 1 57 ? -10.953 8.328 -0.771 1 91.88 57 LEU B CA 1
ATOM 1896 C C . LEU B 1 57 ? -11.703 7.379 -1.691 1 91.88 57 LEU B C 1
ATOM 1898 O O . LEU B 1 57 ? -12.883 7.082 -1.457 1 91.88 57 LEU B O 1
ATOM 1902 N N . LYS B 1 58 ? -11.055 6.867 -2.672 1 87.06 58 LYS B N 1
ATOM 1903 C CA . LYS B 1 58 ? -11.695 5.992 -3.65 1 87.06 58 LYS B CA 1
ATOM 1904 C C . LYS B 1 58 ? -11.695 4.543 -3.174 1 87.06 58 LYS B C 1
ATOM 1906 O O . LYS B 1 58 ? -12.578 3.762 -3.537 1 87.06 58 LYS B O 1
ATOM 1911 N N . ASN B 1 59 ? -10.766 4.211 -2.303 1 85.56 59 ASN B N 1
ATOM 1912 C CA . ASN B 1 59 ? -10.562 2.783 -2.088 1 85.56 59 ASN B CA 1
ATOM 1913 C C . ASN B 1 59 ? -10.758 2.402 -0.624 1 85.56 59 ASN B C 1
ATOM 1915 O O . ASN B 1 59 ? -10.898 1.222 -0.298 1 85.56 59 ASN B O 1
ATOM 1919 N N . VAL B 1 60 ? -10.711 3.33 0.305 1 88 60 VAL B N 1
ATOM 1920 C CA . VAL B 1 60 ? -11.008 3.07 1.71 1 88 60 VAL B CA 1
ATOM 1921 C C . VAL B 1 60 ? -12.516 3.154 1.945 1 88 60 VAL B C 1
ATOM 1923 O O . VAL B 1 60 ? -13.164 4.113 1.519 1 88 60 VAL B O 1
ATOM 1926 N N . PRO B 1 61 ? -13.055 2.17 2.566 1 84.62 61 PRO B N 1
ATOM 1927 C CA . PRO B 1 61 ? -14.492 2.211 2.832 1 84.62 61 PRO B CA 1
ATOM 1928 C C . PRO B 1 61 ? -14.922 3.469 3.584 1 84.62 61 PRO B C 1
ATOM 1930 O O . PRO B 1 61 ? -14.195 3.939 4.465 1 84.62 61 PRO B O 1
ATOM 1933 N N . ARG B 1 62 ? -16.125 3.912 3.316 1 86.25 62 ARG B N 1
ATOM 1934 C CA . ARG B 1 62 ? -16.609 5.188 3.828 1 86.25 62 ARG B CA 1
ATOM 1935 C C . ARG B 1 62 ? -16.875 5.113 5.328 1 86.25 62 ARG B C 1
ATOM 1937 O O . ARG B 1 62 ? -16.922 6.141 6.008 1 86.25 62 ARG B O 1
ATOM 1944 N N . ASN B 1 63 ? -17.109 3.932 5.789 1 87.75 63 ASN B N 1
ATOM 1945 C CA . ASN B 1 63 ? -17.312 3.805 7.227 1 87.75 63 ASN B CA 1
ATOM 1946 C C . ASN B 1 63 ? -16 3.863 7.996 1 87.75 63 ASN B C 1
ATOM 1948 O O . ASN B 1 63 ? -16 3.92 9.227 1 87.75 63 ASN B O 1
ATOM 1952 N N . HIS B 1 64 ? -14.922 3.842 7.352 1 91.62 64 HIS B N 1
ATOM 1953 C CA . HIS B 1 64 ? -13.609 3.986 7.969 1 91.62 64 HIS B CA 1
ATOM 1954 C C . HIS B 1 64 ? -13.242 5.457 8.141 1 91.62 64 HIS B C 1
ATOM 1956 O O . HIS B 1 64 ? -14.039 6.344 7.82 1 91.62 64 HIS B O 1
ATOM 1962 N N . ARG B 1 65 ? -12.078 5.727 8.734 1 96.69 65 ARG B N 1
ATOM 1963 C CA . ARG B 1 65 ? -11.594 7.086 8.961 1 96.69 65 ARG B CA 1
ATOM 1964 C C . ARG B 1 65 ? -10.164 7.25 8.461 1 96.69 65 ARG B C 1
ATOM 1966 O O . ARG B 1 65 ? -9.398 6.281 8.422 1 96.69 65 ARG B O 1
ATOM 1973 N N . LEU B 1 66 ? -9.867 8.469 8.102 1 98.12 66 LEU B N 1
ATOM 1974 C CA . LEU B 1 66 ? -8.508 8.805 7.676 1 98.12 66 LEU B CA 1
ATOM 1975 C C . LEU B 1 66 ? -7.859 9.773 8.656 1 98.12 66 LEU B C 1
ATOM 1977 O O . LEU B 1 66 ? -8.516 10.703 9.141 1 98.12 66 LEU B O 1
ATOM 1981 N N . LEU B 1 67 ? -6.656 9.516 9.031 1 98.69 67 LEU B N 1
ATOM 1982 C CA . LEU B 1 67 ? -5.801 10.492 9.695 1 98.69 67 LEU B CA 1
ATOM 1983 C C . LEU B 1 67 ? -4.785 11.086 8.719 1 98.69 67 LEU B C 1
ATOM 1985 O O . LEU B 1 67 ? -3.848 10.398 8.305 1 98.69 67 LEU B O 1
ATOM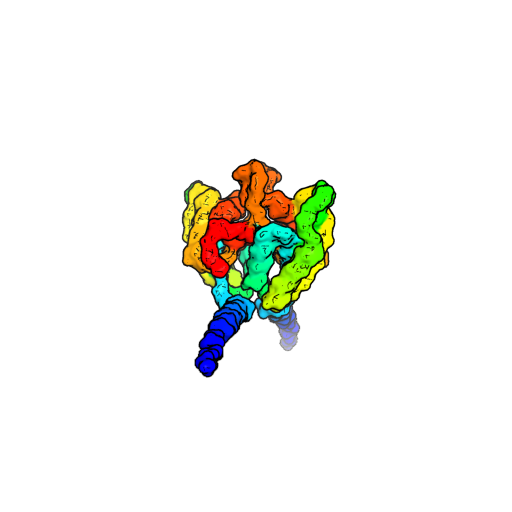 1989 N N . LEU B 1 68 ? -5.055 12.305 8.336 1 98.38 68 LEU B N 1
ATOM 1990 C CA . LEU B 1 68 ? -4.121 13.039 7.484 1 98.38 68 LEU B CA 1
ATOM 1991 C C . LEU B 1 68 ? -2.977 13.609 8.312 1 98.38 68 LEU B C 1
ATOM 1993 O O . LEU B 1 68 ? -3.211 14.328 9.289 1 98.38 68 LEU B O 1
ATOM 1997 N N . VAL B 1 69 ? -1.741 13.297 7.934 1 97.94 69 VAL B N 1
ATOM 1998 C CA . VAL B 1 69 ? -0.597 13.766 8.711 1 97.94 69 VAL B CA 1
ATOM 1999 C C . VAL B 1 69 ? 0.323 14.602 7.824 1 97.94 69 VAL B C 1
ATOM 2001 O O . VAL B 1 69 ? 0.599 14.227 6.68 1 97.94 69 VAL B O 1
ATOM 2004 N N . HIS B 1 70 ? 0.742 15.695 8.312 1 96.38 70 HIS B N 1
ATOM 2005 C CA . HIS B 1 70 ? 1.649 16.609 7.633 1 96.38 70 HIS B CA 1
ATOM 2006 C C . HIS B 1 70 ? 2.879 16.906 8.484 1 96.38 70 HIS B C 1
ATOM 2008 O O . HIS B 1 70 ? 2.756 17.391 9.617 1 96.38 70 HIS B O 1
ATOM 2014 N N . GLY B 1 71 ? 4.051 16.531 7.941 1 94.69 71 GLY B N 1
ATOM 2015 C CA . GLY B 1 71 ? 5.301 16.875 8.602 1 94.69 71 GLY B CA 1
ATOM 2016 C C . GLY B 1 71 ? 5.906 18.172 8.109 1 94.69 71 GLY B C 1
ATOM 2017 O O . GLY B 1 71 ? 6.09 18.359 6.906 1 94.69 71 GLY B O 1
ATOM 2018 N N . LYS B 1 72 ? 6.188 19.062 9 1 90.75 72 LYS B N 1
ATOM 2019 C CA . LYS B 1 72 ? 6.914 20.281 8.703 1 90.75 72 LYS B CA 1
ATOM 2020 C C . LYS B 1 72 ? 8.414 20.109 8.945 1 90.75 72 LYS B C 1
ATOM 2022 O O . LYS B 1 72 ? 8.836 19.859 10.07 1 90.75 72 LYS B O 1
ATOM 2027 N N . TYR B 1 73 ? 9.172 20.266 7.883 1 87.56 73 TYR B N 1
ATOM 2028 C CA . TYR B 1 73 ? 10.609 20.125 8.023 1 87.56 73 TYR B CA 1
ATOM 2029 C C . TYR B 1 73 ? 11.219 21.328 8.742 1 87.56 73 TYR B C 1
ATOM 2031 O O . TYR B 1 73 ? 11.008 22.469 8.336 1 87.56 73 TYR B O 1
ATOM 2039 N N . GLU B 1 74 ? 11.906 21.141 9.844 1 83.38 74 GLU B N 1
ATOM 2040 C CA . GLU B 1 74 ? 12.477 22.188 10.688 1 83.38 74 GLU B CA 1
ATOM 2041 C C . GLU B 1 74 ? 13.625 22.891 9.977 1 83.38 74 GLU B C 1
ATOM 2043 O O . GLU B 1 74 ? 13.891 24.062 10.25 1 83.38 74 GLU B O 1
ATOM 2048 N N . GLY B 1 75 ? 14.406 22.25 9.227 1 69.25 75 GLY B N 1
ATOM 2049 C CA . GLY B 1 75 ? 15.555 22.891 8.602 1 69.25 75 GLY B CA 1
ATOM 2050 C C . GLY B 1 75 ? 15.156 23.906 7.555 1 69.25 75 GLY B C 1
ATOM 2051 O O . GLY B 1 75 ? 16.016 24.625 7.031 1 69.25 75 GLY B O 1
ATOM 2052 N N . ARG B 1 76 ? 13.961 23.875 7.113 1 61.5 76 ARG B N 1
ATOM 2053 C CA . ARG B 1 76 ? 13.609 24.859 6.094 1 61.5 76 ARG B CA 1
ATOM 2054 C C . ARG B 1 76 ? 13.32 26.219 6.715 1 61.5 76 ARG B C 1
ATOM 2056 O O . ARG B 1 76 ? 12.414 26.359 7.539 1 61.5 76 ARG B O 1
ATOM 2063 N N . ILE B 1 77 ? 14.281 26.953 6.957 1 49.31 77 ILE B N 1
ATOM 2064 C CA . ILE B 1 77 ? 14.188 28.375 7.277 1 49.31 77 ILE B CA 1
ATOM 2065 C C . ILE B 1 77 ? 13.43 29.109 6.168 1 49.31 77 ILE B C 1
ATOM 2067 O O . ILE B 1 77 ? 13.82 29.047 5 1 49.31 77 ILE B O 1
ATOM 2071 N N . GLY B 1 78 ? 12.219 29.703 6.492 1 55.16 78 GLY B N 1
ATOM 2072 C CA . GLY B 1 78 ? 11.492 30.719 5.758 1 55.16 78 GLY B CA 1
ATOM 2073 C C . GLY B 1 78 ? 10.523 30.156 4.742 1 55.16 78 GLY B C 1
ATOM 2074 O O . GLY B 1 78 ? 9.633 30.859 4.266 1 55.16 78 GLY B O 1
ATOM 2075 N N . GLY B 1 79 ? 10.914 28.984 4.074 1 49.91 79 GLY B N 1
ATOM 2076 C CA . GLY B 1 79 ? 10.273 28.781 2.785 1 49.91 79 GLY B CA 1
ATOM 2077 C C . GLY B 1 79 ? 9.109 27.797 2.844 1 49.91 79 GLY B C 1
ATOM 2078 O O . GLY B 1 79 ? 8.852 27.094 1.877 1 49.91 79 GLY B O 1
ATOM 2079 N N . GLU B 1 80 ? 8.578 27.469 3.934 1 54.19 80 GLU B N 1
ATOM 2080 C CA . GLU B 1 80 ? 7.453 26.562 3.689 1 54.19 80 GLU B CA 1
ATOM 2081 C C . GLU B 1 80 ? 6.422 27.203 2.768 1 54.19 80 GLU B C 1
ATOM 2083 O O . GLU B 1 80 ? 6.035 28.359 2.971 1 54.19 80 GLU B O 1
ATOM 2088 N N . ARG B 1 81 ? 6.293 26.75 1.592 1 56.72 81 ARG B N 1
ATOM 2089 C CA . ARG B 1 81 ? 5.445 27.328 0.549 1 56.72 81 ARG B CA 1
ATOM 2090 C C . ARG B 1 81 ? 4.047 27.609 1.078 1 56.72 81 ARG B C 1
ATOM 2092 O O . ARG B 1 81 ? 3.533 28.719 0.912 1 56.72 81 ARG B O 1
ATOM 2099 N N . ALA B 1 82 ? 3.316 26.562 1.426 1 59.06 82 ALA B N 1
ATOM 2100 C CA . ALA B 1 82 ? 1.955 26.812 1.895 1 59.06 82 ALA B CA 1
ATOM 2101 C C . ALA B 1 82 ? 1.87 26.703 3.414 1 59.06 82 ALA B C 1
ATOM 2103 O O . ALA B 1 82 ? 2.609 25.938 4.031 1 59.06 82 ALA B O 1
ATOM 2104 N N . MET B 1 83 ? 1.102 27.562 3.92 1 73.38 83 MET B N 1
ATOM 2105 C CA . MET B 1 83 ? 0.828 27.516 5.355 1 73.38 83 MET B CA 1
ATOM 2106 C C . MET B 1 83 ? 0.153 26.203 5.742 1 73.38 83 MET B C 1
ATOM 2108 O O . MET B 1 83 ? -0.731 25.719 5.031 1 73.38 83 MET B O 1
ATOM 2112 N N . PRO B 1 84 ? 0.623 25.609 6.824 1 82.12 84 PRO B N 1
ATOM 2113 C CA . PRO B 1 84 ? 0.024 24.359 7.289 1 82.12 84 PRO B CA 1
ATOM 2114 C C . PRO B 1 84 ? -1.501 24.422 7.344 1 82.12 84 PRO B C 1
ATOM 2116 O O . PRO B 1 84 ? -2.174 23.438 7.055 1 82.12 84 PRO B O 1
ATOM 2119 N N . GLU B 1 85 ? -1.992 25.609 7.586 1 87.31 85 GLU B N 1
ATOM 2120 C CA . GLU B 1 85 ? -3.441 25.75 7.691 1 87.31 85 GLU B CA 1
ATOM 2121 C C . GLU B 1 85 ? -4.109 25.625 6.324 1 87.31 85 GLU B C 1
ATOM 2123 O O . GLU B 1 85 ? -5.219 25.094 6.215 1 87.31 85 GLU B O 1
ATOM 2128 N N . GLU B 1 86 ? -3.439 26.109 5.352 1 89.5 86 GLU B N 1
ATOM 2129 C CA . GLU B 1 86 ? -3.975 25.984 4 1 89.5 86 GLU B CA 1
ATOM 2130 C C . GLU B 1 86 ? -3.996 24.531 3.553 1 89.5 86 GLU B C 1
ATOM 2132 O O . GLU B 1 86 ? -4.961 24.078 2.93 1 89.5 86 GLU B O 1
ATOM 2137 N N . ILE B 1 87 ? -2.936 23.875 3.902 1 90.94 87 ILE B N 1
ATOM 2138 C CA . ILE B 1 87 ? -2.863 22.453 3.58 1 90.94 87 ILE B CA 1
ATOM 2139 C C . ILE B 1 87 ? -3.969 21.703 4.32 1 90.94 87 ILE B C 1
ATOM 2141 O O . ILE B 1 87 ? -4.691 20.906 3.719 1 90.94 87 ILE B O 1
ATOM 2145 N N . ARG B 1 88 ? -4.148 22.016 5.52 1 94.38 88 ARG B N 1
ATOM 2146 C CA . ARG B 1 88 ? -5.184 21.406 6.348 1 94.38 88 ARG B CA 1
ATOM 2147 C C . ARG B 1 88 ? -6.57 21.625 5.746 1 94.38 88 ARG B C 1
ATOM 2149 O O . ARG B 1 88 ? -7.316 20.672 5.539 1 94.38 88 ARG B O 1
ATOM 2156 N N . SER B 1 89 ? -6.871 22.859 5.445 1 95.25 89 SER B N 1
ATOM 2157 C CA . SER B 1 89 ? -8.195 23.203 4.938 1 95.25 89 SER B CA 1
ATOM 2158 C C . SER B 1 89 ? -8.477 22.531 3.605 1 95.25 89 SER B C 1
ATOM 2160 O O . SER B 1 89 ? -9.57 22 3.385 1 95.25 89 SER B O 1
ATOM 2162 N N . ARG B 1 90 ? -7.52 22.531 2.791 1 94.44 90 ARG B N 1
ATOM 2163 C C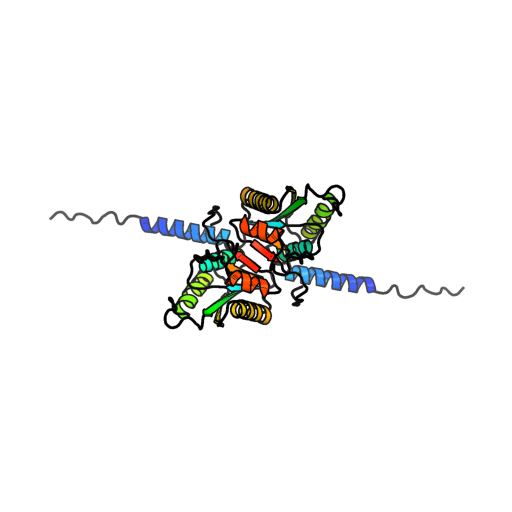A . ARG B 1 90 ? -7.664 21.953 1.463 1 94.44 90 ARG B CA 1
ATOM 2164 C C . ARG B 1 90 ? -7.961 20.453 1.55 1 94.44 90 ARG B C 1
ATOM 2166 O O . ARG B 1 90 ? -8.914 19.969 0.946 1 94.44 90 ARG B O 1
ATOM 2173 N N . PHE B 1 91 ? -7.211 19.734 2.316 1 96.56 91 PHE B N 1
ATOM 2174 C CA . PHE B 1 91 ? -7.336 18.281 2.348 1 96.56 91 PHE B CA 1
ATOM 2175 C C . PHE B 1 91 ? -8.57 17.859 3.137 1 96.56 91 PHE B C 1
ATOM 2177 O O . PHE B 1 91 ? -9.234 16.891 2.783 1 96.56 91 PHE B O 1
ATOM 2184 N N . LEU B 1 92 ? -8.93 18.625 4.184 1 97.19 92 LEU B N 1
ATOM 2185 C CA . LEU B 1 92 ? -10.148 18.297 4.918 1 97.19 92 LEU B CA 1
ATOM 2186 C C . LEU B 1 92 ? -11.383 18.578 4.066 1 97.19 92 LEU B C 1
ATOM 2188 O O . LEU B 1 92 ? -12.391 17.859 4.18 1 97.19 92 LEU B O 1
ATOM 2192 N N . ARG B 1 93 ? -11.289 19.578 3.244 1 96.69 93 ARG B N 1
ATOM 2193 C CA . ARG B 1 93 ? -12.391 19.859 2.324 1 96.69 93 ARG B CA 1
ATOM 2194 C C . ARG B 1 93 ? -12.594 18.719 1.348 1 96.69 93 ARG B C 1
ATOM 2196 O O . ARG B 1 93 ? -13.727 18.344 1.052 1 96.69 93 ARG B O 1
ATOM 2203 N N . MET B 1 94 ? -11.492 18.188 0.852 1 95.12 94 MET B N 1
ATOM 2204 C CA . MET B 1 94 ? -11.578 17.031 -0.041 1 95.12 94 MET B CA 1
ATOM 2205 C C . MET B 1 94 ? -12.297 15.867 0.636 1 95.12 94 MET B C 1
ATOM 2207 O O . MET B 1 94 ? -13.125 15.203 0.018 1 95.12 94 MET B O 1
ATOM 2211 N N . CYS B 1 95 ? -11.984 15.609 1.903 1 96.75 95 CYS B N 1
ATOM 2212 C CA . CYS B 1 95 ? -12.633 14.547 2.664 1 96.75 95 CYS B CA 1
ATOM 2213 C C . CYS B 1 95 ? -14.125 14.82 2.824 1 96.75 95 CYS B C 1
ATOM 2215 O O . CYS B 1 95 ? -14.945 13.93 2.598 1 96.75 95 CYS B O 1
ATOM 2217 N N . LYS B 1 96 ? -14.43 16.062 3.162 1 96.06 96 LYS B N 1
ATOM 2218 C CA . LYS B 1 96 ? -15.812 16.469 3.387 1 96.06 96 LYS B CA 1
ATOM 2219 C C . LYS B 1 96 ? -16.641 16.281 2.121 1 96.06 96 LYS B C 1
ATOM 2221 O O . LYS B 1 96 ? -17.766 15.781 2.176 1 96.06 96 LYS B O 1
ATOM 2226 N N . GLU B 1 97 ? -16.094 16.656 1.032 1 94.62 97 GLU B N 1
ATOM 2227 C CA . GLU B 1 97 ? -16.766 16.562 -0.253 1 94.62 97 GLU B CA 1
ATOM 2228 C C . GLU B 1 97 ? -17.094 15.109 -0.598 1 94.62 97 GLU B C 1
ATOM 2230 O O . GLU B 1 97 ? -18.078 14.828 -1.282 1 94.62 97 GLU B O 1
ATOM 2235 N N . GLU B 1 98 ? -16.281 14.211 -0.073 1 92.31 98 GLU B N 1
ATOM 2236 C CA . GLU B 1 98 ? -16.453 12.797 -0.396 1 92.31 98 GLU B CA 1
ATOM 2237 C C . GLU B 1 98 ? -17.156 12.055 0.738 1 92.31 98 GLU B C 1
ATOM 2239 O O . GLU B 1 98 ? -17.344 10.836 0.669 1 92.31 98 GLU B O 1
ATOM 2244 N N . GLY B 1 99 ? -17.5 12.719 1.793 1 93.62 99 GLY B N 1
ATOM 2245 C CA . GLY B 1 99 ? -18.203 12.117 2.914 1 93.62 99 GLY B CA 1
ATOM 2246 C C . GLY B 1 99 ? -17.328 11.203 3.746 1 93.62 99 GLY B C 1
ATOM 2247 O O . GLY B 1 99 ? -17.797 10.203 4.297 1 93.62 99 GLY B O 1
ATOM 2248 N N . MET B 1 100 ? -16.062 11.422 3.742 1 94.69 100 MET B N 1
ATOM 2249 C CA . MET B 1 100 ? -15.086 10.641 4.504 1 94.69 100 MET B CA 1
ATOM 2250 C C . MET B 1 100 ? -14.727 11.336 5.809 1 94.69 100 MET B C 1
ATOM 2252 O O . MET B 1 100 ? -14.484 12.547 5.824 1 94.69 100 MET B O 1
ATOM 2256 N N . LYS B 1 101 ? -14.781 10.594 6.918 1 96.69 101 LYS B N 1
ATOM 2257 C CA . LYS B 1 101 ? -14.312 11.125 8.195 1 96.69 101 LYS B CA 1
ATOM 2258 C C . LYS B 1 101 ? -12.797 11.273 8.203 1 96.69 101 LYS B C 1
ATOM 2260 O O . LYS B 1 101 ? -12.07 10.281 8.086 1 96.69 101 LYS B O 1
ATOM 2265 N N . CYS B 1 102 ? -12.352 12.5 8.312 1 98.12 102 CYS B N 1
ATOM 2266 C CA . CYS B 1 102 ? -10.922 12.758 8.32 1 98.12 102 CYS B CA 1
ATOM 2267 C C . CYS B 1 102 ? -10.523 13.617 9.508 1 98.12 102 CYS B C 1
ATOM 2269 O O . CYS B 1 102 ? -11.281 14.5 9.922 1 98.12 102 CYS B O 1
ATOM 2271 N N . GLU B 1 103 ? -9.398 13.344 10.086 1 98.12 103 GLU B N 1
ATOM 2272 C CA . GLU B 1 103 ? -8.68 14.203 11.031 1 98.12 103 GLU B CA 1
ATOM 2273 C C . GLU B 1 103 ? -7.34 14.648 10.453 1 98.12 103 GLU B C 1
ATOM 2275 O O . GLU B 1 103 ? -6.816 14.031 9.523 1 98.12 103 GLU B O 1
ATOM 2280 N N . PHE B 1 104 ? -6.867 15.734 10.961 1 97.75 104 PHE B N 1
ATOM 2281 C CA . PHE B 1 104 ? -5.621 16.297 10.453 1 97.75 104 PHE B CA 1
ATOM 2282 C C . PHE B 1 104 ? -4.641 16.547 11.602 1 97.75 104 PHE B C 1
ATOM 2284 O O . PHE B 1 104 ? -5.012 17.141 12.617 1 97.75 104 PHE B O 1
ATOM 2291 N N . LYS B 1 105 ? -3.398 16.062 11.461 1 97.38 105 LYS B N 1
ATOM 2292 C CA . LYS B 1 105 ? -2.332 16.281 12.438 1 97.38 105 LYS B CA 1
ATOM 2293 C C . LYS B 1 105 ? -1.073 16.828 11.758 1 97.38 105 LYS B C 1
ATOM 2295 O O . LYS B 1 105 ? -0.717 16.391 10.664 1 9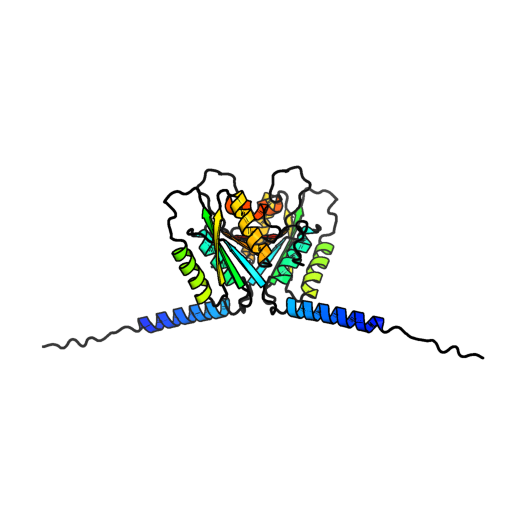7.38 105 LYS B O 1
ATOM 2300 N N . ILE B 1 106 ? -0.395 17.75 12.453 1 95.38 106 ILE B N 1
ATOM 2301 C CA . ILE B 1 106 ? 0.865 18.328 11.992 1 95.38 106 ILE B CA 1
ATOM 2302 C C . ILE B 1 106 ? 1.975 18 12.992 1 95.38 106 ILE B C 1
ATOM 2304 O O . ILE B 1 106 ? 1.749 18.031 14.203 1 95.38 106 ILE B O 1
ATOM 2308 N N . PHE B 1 107 ? 3.125 17.672 12.516 1 94.75 107 PHE B N 1
ATOM 2309 C CA . PHE B 1 107 ? 4.289 17.5 13.375 1 94.75 107 PHE B CA 1
ATOM 2310 C C . PHE B 1 107 ? 5.535 18.094 12.727 1 94.75 107 PHE B C 1
ATOM 2312 O O . PHE B 1 107 ? 5.566 18.297 11.508 1 94.75 107 PHE B O 1
ATOM 2319 N N . ASP B 1 108 ? 6.477 18.391 13.578 1 93.62 108 ASP B N 1
ATOM 2320 C CA . ASP B 1 108 ? 7.773 18.844 13.094 1 93.62 108 ASP B CA 1
ATOM 2321 C C . ASP B 1 108 ? 8.773 17.688 13.031 1 93.62 108 ASP B C 1
ATOM 2323 O O . ASP B 1 108 ? 8.688 16.75 13.82 1 93.62 108 ASP B O 1
ATOM 2327 N N . TYR B 1 109 ? 9.633 17.75 12.023 1 94.19 109 TYR B N 1
ATOM 2328 C CA . TYR B 1 109 ? 10.695 16.75 11.953 1 94.19 109 TYR B CA 1
ATOM 2329 C C . TYR B 1 109 ? 11.977 17.359 11.414 1 94.19 109 TYR B C 1
ATOM 2331 O O . TYR B 1 109 ? 11.945 18.391 10.734 1 94.19 109 TYR B O 1
ATOM 2339 N N . GLY B 1 110 ? 13.172 16.828 11.789 1 93.06 110 GLY B N 1
ATOM 2340 C CA . GLY B 1 110 ? 14.461 17.375 11.422 1 93.06 110 GLY B CA 1
ATOM 2341 C C . GLY B 1 110 ? 15.258 16.469 10.492 1 93.06 110 GLY B C 1
ATOM 2342 O O . GLY B 1 110 ? 16.344 16.844 10.039 1 93.06 110 GLY B O 1
ATOM 2343 N N . SER B 1 111 ? 14.828 15.234 10.281 1 93.75 111 SER B N 1
ATOM 2344 C CA . SER B 1 111 ? 15.469 14.266 9.398 1 93.75 111 SER B CA 1
ATOM 2345 C C . SER B 1 111 ? 14.438 13.32 8.789 1 93.75 111 SER B C 1
ATOM 2347 O O . SER B 1 111 ? 13.328 13.18 9.305 1 93.75 111 SER B O 1
ATOM 2349 N N . ASN B 1 112 ? 14.797 12.688 7.715 1 91.25 112 ASN B N 1
ATOM 2350 C CA . ASN B 1 112 ? 13.906 11.703 7.105 1 91.25 112 ASN B CA 1
ATOM 2351 C C . ASN B 1 112 ? 13.578 10.57 8.078 1 91.25 112 ASN B C 1
ATOM 2353 O O . ASN B 1 112 ? 12.438 10.102 8.133 1 91.25 112 ASN B O 1
ATOM 2357 N N . ARG B 1 113 ? 14.609 10.172 8.758 1 94.31 113 ARG B N 1
ATOM 2358 C CA . ARG B 1 113 ? 14.375 9.133 9.75 1 94.31 113 ARG B CA 1
ATOM 2359 C C . ARG B 1 113 ? 13.32 9.555 10.758 1 94.31 113 ARG B C 1
ATOM 2361 O O . ARG B 1 113 ? 12.414 8.781 11.086 1 94.31 113 ARG B O 1
ATOM 2368 N N . GLU B 1 114 ? 13.43 10.719 11.195 1 96.5 114 GLU B N 1
ATOM 2369 C CA . GLU B 1 114 ? 12.461 11.234 12.156 1 96.5 114 GLU B CA 1
ATOM 2370 C C . GLU B 1 114 ? 11.062 11.312 11.547 1 96.5 114 GLU B C 1
ATOM 2372 O O . GLU B 1 114 ? 10.062 11.078 12.227 1 96.5 114 GLU B O 1
ATOM 2377 N N . PHE B 1 115 ? 11.016 11.633 10.312 1 95.94 115 PHE B N 1
ATOM 2378 C CA . PHE B 1 115 ? 9.734 11.695 9.617 1 95.94 115 PHE B CA 1
ATOM 2379 C C . PHE B 1 115 ? 9.016 10.352 9.695 1 95.94 115 PHE B C 1
ATOM 2381 O O . PHE B 1 115 ? 7.875 10.281 10.156 1 95.94 115 PHE B O 1
ATOM 2388 N N . GLY B 1 116 ? 9.68 9.328 9.281 1 97.06 116 GLY B N 1
ATOM 2389 C CA . GLY B 1 116 ? 9.094 7.996 9.328 1 97.06 116 GLY B CA 1
ATOM 2390 C C . GLY B 1 116 ? 8.719 7.555 10.734 1 97.06 116 GLY B C 1
ATOM 2391 O O . GLY B 1 116 ? 7.633 7.02 10.953 1 97.06 116 GLY B O 1
ATOM 2392 N N . ASP B 1 117 ? 9.602 7.844 11.68 1 97.56 117 ASP B N 1
ATOM 2393 C CA . ASP B 1 117 ? 9.359 7.465 13.07 1 97.56 117 ASP B CA 1
ATOM 2394 C C . ASP B 1 117 ? 8.086 8.125 13.602 1 97.56 117 ASP B C 1
ATOM 2396 O O . ASP B 1 117 ? 7.27 7.48 14.258 1 97.56 117 ASP B O 1
ATOM 2400 N N . LYS B 1 118 ? 7.926 9.359 13.289 1 97.94 118 LYS B N 1
ATOM 2401 C CA . LYS B 1 118 ? 6.785 10.109 13.82 1 97.94 118 LYS B CA 1
ATOM 2402 C C . LYS B 1 118 ? 5.492 9.695 13.125 1 97.94 118 LYS B C 1
ATOM 2404 O O . LYS B 1 118 ? 4.449 9.562 13.766 1 97.94 118 LYS B O 1
ATOM 2409 N N . VAL B 1 119 ? 5.551 9.445 11.844 1 98.06 119 VAL B N 1
ATOM 2410 C CA . VAL B 1 119 ? 4.387 8.938 11.117 1 98.06 119 VAL B CA 1
ATOM 2411 C C . VAL B 1 119 ? 3.949 7.602 11.719 1 98.06 119 VAL B C 1
ATOM 2413 O O . VAL B 1 119 ? 2.768 7.406 12.016 1 98.06 119 VAL B O 1
ATOM 2416 N N . CYS B 1 120 ? 4.922 6.734 11.961 1 97.12 120 CYS B N 1
ATOM 2417 C CA . CYS B 1 120 ? 4.613 5.395 12.438 1 97.12 120 CYS B CA 1
ATOM 2418 C C . CYS B 1 120 ? 4.121 5.434 13.883 1 97.12 120 CYS B C 1
ATOM 2420 O O . CYS B 1 120 ? 3.23 4.672 14.258 1 97.12 120 CYS B O 1
ATOM 2422 N N . ARG B 1 121 ? 4.711 6.309 14.664 1 97.56 121 ARG B N 1
ATOM 2423 C CA . ARG B 1 121 ? 4.246 6.477 16.031 1 97.56 121 ARG B CA 1
ATOM 2424 C C . ARG B 1 121 ? 2.799 6.961 16.062 1 97.56 121 ARG B C 1
ATOM 2426 O O . ARG B 1 121 ? 1.992 6.469 16.859 1 97.56 121 ARG B O 1
ATOM 2433 N N . LEU B 1 122 ? 2.471 7.91 15.211 1 97.38 122 LEU B N 1
ATOM 2434 C CA . LEU B 1 122 ? 1.099 8.398 15.117 1 97.38 122 LEU B CA 1
ATOM 2435 C C . LEU B 1 122 ? 0.153 7.281 14.68 1 97.38 122 LEU B C 1
ATOM 2437 O O . LEU B 1 122 ? -0.953 7.156 15.211 1 97.38 122 LEU B O 1
ATOM 2441 N N . ALA B 1 123 ? 0.558 6.492 13.742 1 96.81 123 ALA B N 1
ATOM 2442 C CA . ALA B 1 123 ? -0.243 5.363 13.273 1 96.81 123 ALA B CA 1
ATOM 2443 C C . ALA B 1 123 ? -0.49 4.363 14.398 1 96.81 123 ALA B C 1
ATOM 2445 O O . ALA B 1 123 ? -1.626 3.936 14.617 1 96.81 123 ALA B O 1
ATOM 2446 N N . GLU B 1 124 ? 0.545 4.062 15.141 1 95.19 124 GLU B N 1
ATOM 2447 C CA . GLU B 1 124 ? 0.454 3.09 16.219 1 95.19 124 GLU B CA 1
ATOM 2448 C C . GLU B 1 124 ? -0.433 3.607 17.359 1 95.19 124 GLU B C 1
ATOM 2450 O O . GLU B 1 124 ? -1.293 2.883 17.859 1 95.19 124 GLU B O 1
ATOM 2455 N N . ARG B 1 125 ? -0.238 4.836 17.688 1 96.38 125 ARG B N 1
ATOM 2456 C CA . ARG B 1 125 ? -0.999 5.438 18.781 1 96.38 125 ARG B CA 1
ATOM 2457 C C . ARG B 1 125 ? -2.49 5.457 18.469 1 96.38 125 ARG B C 1
ATOM 2459 O O . ARG B 1 125 ? -3.326 5.418 19.375 1 96.38 125 ARG B O 1
ATOM 2466 N N . ASN B 1 126 ? -2.848 5.48 17.203 1 96.06 126 ASN B N 1
ATOM 2467 C CA . ASN B 1 126 ? -4.246 5.562 16.781 1 96.06 126 ASN B CA 1
ATOM 2468 C C . ASN B 1 126 ? -4.766 4.219 16.297 1 96.06 126 ASN B C 1
ATOM 2470 O O . ASN B 1 126 ? -5.832 4.145 15.68 1 96.06 126 ASN B O 1
ATOM 2474 N N . ASN B 1 127 ? -3.973 3.125 16.422 1 94 127 ASN B N 1
ATOM 2475 C CA . ASN B 1 127 ? -4.324 1.774 16 1 94 127 ASN B CA 1
ATOM 2476 C C . ASN B 1 127 ? -4.688 1.73 14.523 1 94 127 ASN B C 1
ATOM 2478 O O . ASN B 1 127 ? -5.668 1.094 14.141 1 94 127 ASN B O 1
ATOM 2482 N N . ALA B 1 128 ? -3.955 2.553 13.75 1 95.62 128 ALA B N 1
ATOM 2483 C CA . ALA B 1 128 ? -4.176 2.562 12.312 1 95.62 128 ALA B CA 1
ATOM 2484 C C . ALA B 1 128 ? -3.869 1.199 11.695 1 95.62 128 ALA B C 1
ATOM 2486 O O . ALA B 1 128 ? -3.062 0.438 12.234 1 95.62 128 ALA B O 1
ATOM 2487 N N . LYS B 1 129 ? -4.539 0.908 10.57 1 92.5 129 LYS B N 1
ATOM 2488 C CA . LYS B 1 129 ? -4.371 -0.396 9.93 1 92.5 129 LYS B CA 1
ATOM 2489 C C . LYS B 1 129 ? -3.432 -0.307 8.734 1 92.5 129 LYS B C 1
ATOM 2491 O O . LYS B 1 129 ? -2.922 -1.325 8.266 1 92.5 129 LYS B O 1
ATOM 2496 N N . SER B 1 130 ? -3.176 0.894 8.312 1 95.62 130 SER B N 1
ATOM 2497 C CA . SER B 1 130 ? -2.252 1.086 7.203 1 95.62 130 SER B CA 1
ATOM 2498 C C . SER B 1 130 ? -1.818 2.543 7.09 1 95.62 130 SER B C 1
ATOM 2500 O O . SER B 1 130 ? -2.424 3.426 7.699 1 95.62 130 SER B O 1
ATOM 2502 N N . VAL B 1 131 ? -0.713 2.725 6.402 1 97.69 131 VAL B N 1
ATOM 2503 C CA . VAL B 1 131 ? -0.224 4.047 6.023 1 97.69 131 VAL B CA 1
ATOM 2504 C C . VAL B 1 131 ? -0.221 4.18 4.5 1 97.69 131 VAL B C 1
ATOM 2506 O O . VAL B 1 131 ? 0.173 3.25 3.791 1 97.69 131 VAL B O 1
ATOM 2509 N N . ILE B 1 132 ? -0.688 5.301 3.992 1 97.88 132 ILE B N 1
ATOM 2510 C CA . ILE B 1 132 ? -0.729 5.617 2.568 1 97.88 132 ILE B CA 1
ATOM 2511 C C . ILE B 1 132 ? 0.112 6.859 2.291 1 97.88 132 ILE B C 1
ATOM 2513 O O . ILE B 1 132 ? -0.07 7.895 2.936 1 97.88 132 ILE B O 1
ATOM 2517 N N . ILE B 1 133 ? 1.062 6.789 1.364 1 96.81 133 ILE B N 1
ATOM 2518 C CA . ILE B 1 133 ? 1.963 7.891 1.052 1 96.81 133 ILE B CA 1
ATOM 2519 C C . ILE B 1 133 ? 2.189 7.961 -0.457 1 96.81 133 ILE B C 1
ATOM 2521 O O . ILE B 1 133 ? 2.27 6.93 -1.127 1 96.81 133 ILE B O 1
ATOM 2525 N N . GLY B 1 134 ? 2.207 9.156 -1.003 1 94.31 134 GLY B N 1
ATOM 2526 C CA . GLY B 1 134 ? 2.494 9.359 -2.414 1 94.31 134 GLY B CA 1
ATOM 2527 C C . GLY B 1 134 ? 3.971 9.242 -2.744 1 94.31 134 GLY B C 1
ATOM 2528 O O . GLY B 1 134 ? 4.82 9.695 -1.973 1 94.31 134 GLY B O 1
ATOM 2529 N N . LYS B 1 135 ? 4.258 8.602 -3.824 1 86.38 135 LYS B N 1
ATOM 2530 C CA . LYS B 1 135 ? 5.629 8.547 -4.328 1 86.38 135 LYS B CA 1
ATOM 2531 C C . LYS B 1 135 ? 6.047 9.875 -4.941 1 86.38 135 LYS B C 1
ATOM 2533 O O . LYS B 1 135 ? 5.391 10.375 -5.859 1 86.38 135 LYS B O 1
ATOM 2538 N N . ARG B 1 136 ? 7.008 10.469 -4.293 1 74.81 136 ARG B N 1
ATOM 2539 C CA . ARG B 1 136 ? 7.531 11.695 -4.887 1 74.81 136 ARG B CA 1
ATOM 2540 C C . ARG B 1 136 ? 8.43 11.391 -6.078 1 74.81 136 ARG B C 1
ATOM 2542 O O . ARG B 1 136 ? 9.141 10.383 -6.082 1 74.81 136 ARG B O 1
ATOM 2549 N N . GLU B 1 137 ? 8.211 12.109 -7.09 1 61.5 137 GLU B N 1
ATOM 2550 C CA . GLU B 1 137 ? 9.133 12.023 -8.219 1 61.5 137 GLU B CA 1
ATOM 2551 C C . GLU B 1 137 ? 10.414 12.805 -7.941 1 61.5 137 GLU B C 1
ATOM 2553 O O . GLU B 1 137 ? 10.375 14.016 -7.723 1 61.5 137 GLU B O 1
ATOM 2558 N N . ASP B 1 138 ? 11.062 12.461 -6.879 1 53.5 138 ASP B N 1
ATOM 2559 C CA . ASP B 1 138 ? 12.18 13.328 -6.512 1 53.5 138 ASP B CA 1
ATOM 2560 C C . ASP B 1 138 ? 12.984 13.734 -7.742 1 53.5 138 ASP B C 1
ATOM 2562 O O . ASP B 1 138 ? 13.281 12.906 -8.602 1 53.5 138 ASP B O 1
ATOM 2566 N N . VAL B 1 139 ? 12.922 14.992 -7.996 1 47.53 139 VAL B N 1
ATOM 2567 C CA . VAL B 1 139 ? 13.922 15.68 -8.805 1 47.53 139 VAL B CA 1
ATOM 2568 C C . VAL B 1 139 ? 15.32 15.312 -8.32 1 47.53 139 VAL B C 1
ATOM 2570 O O . VAL B 1 139 ? 16.312 15.688 -8.945 1 47.53 139 VAL B O 1
ATOM 2573 N N . SER B 1 140 ? 15.398 14.945 -7.117 1 47.53 140 SER B N 1
ATOM 2574 C CA . SER B 1 140 ? 16.781 14.867 -6.68 1 47.53 140 SER B CA 1
ATOM 2575 C C . SER B 1 140 ? 17.516 13.695 -7.336 1 47.53 140 SER B C 1
ATOM 2577 O O . SER B 1 140 ? 16.875 12.781 -7.859 1 47.53 140 SER B O 1
ATOM 2579 N N . ASP B 1 141 ? 18.859 13.797 -7.379 1 45.56 141 ASP B N 1
ATOM 2580 C CA . ASP B 1 141 ? 19.953 13.062 -7.988 1 45.56 141 ASP B CA 1
ATOM 2581 C C . ASP B 1 141 ? 19.859 11.57 -7.684 1 45.56 141 ASP B C 1
ATOM 2583 O O . ASP B 1 141 ? 20.781 10.805 -7.988 1 45.56 141 ASP B O 1
ATOM 2587 N N . THR B 1 142 ? 18.938 11.273 -6.777 1 51.12 142 THR B N 1
ATOM 2588 C CA . THR B 1 142 ? 19.219 9.852 -6.594 1 51.12 142 THR B CA 1
ATOM 2589 C C . THR B 1 142 ? 18.594 9.031 -7.723 1 51.12 142 THR B C 1
ATOM 2591 O O . THR B 1 142 ? 17.422 8.672 -7.66 1 51.12 142 THR B O 1
ATOM 2594 N N . ARG B 1 143 ? 19.109 9.203 -8.906 1 51.09 143 ARG B N 1
ATOM 2595 C CA . ARG B 1 143 ? 18.812 8.578 -10.188 1 51.09 143 ARG B CA 1
ATOM 2596 C C . ARG B 1 143 ? 18.375 7.129 -10.008 1 51.09 143 ARG B C 1
ATOM 2598 O O . ARG B 1 143 ? 17.703 6.566 -10.875 1 51.09 143 ARG B O 1
ATOM 2605 N N . ARG B 1 144 ? 18.734 6.582 -8.773 1 61.88 144 ARG B N 1
ATOM 2606 C CA . ARG B 1 144 ? 18.578 5.133 -8.766 1 61.88 144 ARG B CA 1
ATOM 2607 C C . ARG B 1 144 ? 17.484 4.695 -7.797 1 61.88 144 ARG B C 1
ATOM 2609 O O . ARG B 1 144 ? 17.109 3.52 -7.762 1 61.88 144 ARG B O 1
ATOM 2616 N N . ALA B 1 145 ? 16.844 5.812 -7.109 1 70.88 145 ALA B N 1
ATOM 2617 C CA . ALA B 1 145 ? 15.906 5.328 -6.094 1 70.88 145 ALA B CA 1
ATOM 2618 C C . ALA B 1 145 ? 14.531 5.055 -6.703 1 70.88 145 ALA B C 1
ATOM 2620 O O . ALA B 1 145 ? 14.016 5.867 -7.473 1 70.88 145 ALA B O 1
ATOM 2621 N N . ILE B 1 146 ? 14.031 3.961 -6.379 1 78.69 146 ILE B N 1
ATOM 2622 C CA . ILE B 1 146 ? 12.719 3.566 -6.879 1 78.69 146 ILE B CA 1
ATOM 2623 C C . ILE B 1 146 ? 11.633 4.406 -6.203 1 78.69 146 ILE B C 1
ATOM 2625 O O . ILE B 1 146 ? 10.641 4.77 -6.832 1 78.69 146 ILE B O 1
ATOM 2629 N N . ILE B 1 147 ? 11.922 4.746 -4.895 1 84.44 147 ILE B N 1
ATOM 2630 C CA . ILE B 1 147 ? 10.969 5.574 -4.168 1 84.44 147 ILE B CA 1
ATOM 2631 C C . ILE B 1 147 ? 11.711 6.703 -3.451 1 84.44 147 ILE B C 1
ATOM 2633 O O . ILE B 1 147 ? 12.93 6.641 -3.273 1 84.44 147 ILE B O 1
ATOM 2637 N N . GLY B 1 148 ? 11.023 7.715 -3.104 1 85.69 148 GLY B N 1
ATOM 2638 C CA . GLY B 1 148 ? 11.602 8.875 -2.449 1 85.69 148 GLY B CA 1
ATOM 2639 C C . GLY B 1 148 ? 12.008 8.609 -1.013 1 85.69 148 GLY B C 1
ATOM 2640 O O . GLY B 1 148 ? 11.656 7.574 -0.442 1 85.69 148 GLY B O 1
ATOM 2641 N N . SER B 1 149 ? 12.664 9.555 -0.45 1 87.75 149 SER B N 1
ATOM 2642 C CA . SER B 1 149 ? 13.242 9.438 0.886 1 87.75 149 SER B CA 1
ATOM 2643 C C . SER B 1 149 ? 12.148 9.344 1.95 1 87.75 149 SER B C 1
ATOM 2645 O O . SER B 1 149 ? 12.305 8.625 2.939 1 87.75 149 SER B O 1
ATOM 2647 N N . SER B 1 150 ? 11.055 10.094 1.822 1 91.19 150 SER B N 1
ATOM 2648 C CA . SER B 1 150 ? 9.969 10.016 2.791 1 91.19 150 SER B CA 1
ATOM 2649 C C . SER B 1 150 ? 9.312 8.641 2.777 1 91.19 150 SER B C 1
ATOM 2651 O O . SER B 1 150 ? 9.047 8.062 3.834 1 91.19 150 SER B O 1
ATOM 2653 N N . SER B 1 151 ? 9.047 8.164 1.579 1 92.56 151 SER B N 1
ATOM 2654 C CA . SER B 1 151 ? 8.469 6.828 1.453 1 92.56 151 SER B CA 1
ATOM 2655 C C . SER B 1 151 ? 9.398 5.766 2.035 1 92.56 151 SER B C 1
ATOM 2657 O O . SER B 1 151 ? 8.945 4.84 2.711 1 92.56 151 SER B O 1
ATOM 2659 N N . GLN B 1 152 ? 10.711 5.895 1.775 1 90.69 152 GLN B N 1
ATOM 2660 C CA . GLN B 1 152 ? 11.688 4.965 2.332 1 90.69 152 GLN B CA 1
ATOM 2661 C C . GLN B 1 152 ? 11.672 5 3.857 1 90.69 152 GLN B C 1
ATOM 2663 O O . GLN B 1 152 ? 11.711 3.953 4.508 1 90.69 152 GLN B O 1
ATOM 2668 N N . SER B 1 153 ? 11.641 6.191 4.367 1 93.25 153 SER B N 1
ATOM 2669 C CA . SER B 1 153 ? 11.641 6.367 5.816 1 93.25 153 SER B CA 1
ATOM 2670 C C . SER B 1 153 ? 10.414 5.727 6.453 1 93.25 153 SER B C 1
ATOM 2672 O O . SER B 1 153 ? 10.523 5.051 7.477 1 93.25 153 SER B O 1
ATOM 2674 N N . VAL B 1 154 ? 9.266 5.832 5.863 1 95.31 154 VAL B N 1
ATOM 2675 C CA . VAL B 1 154 ? 8.023 5.258 6.367 1 95.31 154 VAL B CA 1
ATOM 2676 C C . VAL B 1 154 ? 8.086 3.734 6.293 1 95.31 154 VAL B C 1
ATOM 2678 O O . VAL B 1 154 ? 7.738 3.043 7.254 1 95.31 154 VAL B O 1
ATOM 2681 N N . LEU B 1 155 ? 8.57 3.238 5.195 1 92.94 155 LEU B N 1
ATOM 2682 C CA . LEU B 1 155 ? 8.672 1.794 5.027 1 92.94 155 LEU B CA 1
ATOM 2683 C C . LEU B 1 155 ? 9.633 1.192 6.047 1 92.94 155 LEU B C 1
ATOM 2685 O O . LEU B 1 155 ? 9.406 0.081 6.535 1 92.94 155 LEU B O 1
ATOM 2689 N N . SER B 1 156 ? 10.664 1.903 6.336 1 91.06 156 SER B N 1
ATOM 2690 C CA . SER B 1 156 ? 11.68 1.418 7.266 1 91.06 156 SER B CA 1
ATOM 2691 C C . SER B 1 156 ? 11.172 1.449 8.703 1 91.06 156 SER B C 1
ATOM 2693 O O . SER B 1 156 ? 11.531 0.589 9.508 1 91.06 156 SER B O 1
ATOM 2695 N N . SER B 1 157 ? 10.305 2.381 9 1 93.62 157 SER B N 1
ATOM 2696 C CA . SER B 1 157 ? 9.938 2.643 10.391 1 93.62 157 SER B CA 1
ATOM 2697 C C . SER B 1 157 ? 8.641 1.932 10.766 1 93.62 157 SER B C 1
ATOM 2699 O O . SER B 1 157 ? 8.461 1.53 11.922 1 93.62 157 SER B O 1
ATOM 2701 N N . CYS B 1 158 ? 7.754 1.803 9.805 1 93.19 158 CYS B N 1
ATOM 2702 C CA . CYS B 1 158 ? 6.414 1.34 10.141 1 93.19 158 CYS B CA 1
ATOM 2703 C C . CYS B 1 158 ? 6.344 -0.182 10.133 1 93.19 158 CYS B C 1
ATOM 2705 O O . CYS B 1 158 ? 6.84 -0.824 9.203 1 93.19 158 CYS B O 1
ATOM 2707 N N . GLY B 1 159 ? 5.711 -0.731 11.109 1 88.25 159 GLY B N 1
ATOM 2708 C CA . GLY B 1 159 ? 5.469 -2.164 11.18 1 88.25 159 GLY B CA 1
ATOM 2709 C C . GLY B 1 159 ? 4.125 -2.568 10.602 1 88.25 159 GLY B C 1
ATOM 2710 O O . GLY B 1 159 ? 3.666 -3.693 10.812 1 88.25 159 GLY B O 1
ATOM 2711 N N . MET B 1 160 ? 3.488 -1.685 9.984 1 91.44 160 MET B N 1
ATOM 2712 C CA . MET B 1 160 ? 2.18 -1.947 9.391 1 91.44 160 MET B CA 1
ATOM 2713 C C . MET B 1 160 ? 2.227 -1.78 7.879 1 91.44 160 MET B C 1
ATOM 2715 O O . MET B 1 160 ? 3.213 -1.282 7.332 1 91.44 160 MET B O 1
ATOM 2719 N N . PRO B 1 161 ? 1.188 -2.248 7.203 1 95.62 161 PRO B N 1
ATOM 2720 C CA . PRO B 1 161 ? 1.17 -2.121 5.746 1 95.62 161 PRO B CA 1
ATOM 2721 C C . PRO B 1 161 ? 1.285 -0.672 5.277 1 95.62 161 PRO B C 1
ATOM 2723 O O . PRO B 1 161 ? 0.695 0.226 5.883 1 95.62 161 PRO B O 1
ATOM 2726 N N . VAL B 1 162 ? 2.145 -0.477 4.262 1 96.88 162 VAL B N 1
ATOM 2727 C CA . VAL B 1 162 ? 2.346 0.841 3.668 1 96.88 162 VAL B CA 1
ATOM 2728 C C . VAL B 1 162 ? 1.994 0.801 2.184 1 96.88 162 VAL B C 1
ATOM 2730 O O . VAL B 1 162 ? 2.508 -0.039 1.439 1 96.88 162 VAL B O 1
ATOM 2733 N N . THR B 1 163 ? 1.08 1.667 1.771 1 96.94 163 THR B N 1
ATOM 2734 C CA . THR B 1 163 ? 0.745 1.821 0.361 1 96.94 163 THR B CA 1
ATOM 2735 C C . THR B 1 163 ? 1.502 2.998 -0.25 1 96.94 163 THR B C 1
ATOM 2737 O O . THR B 1 163 ? 1.403 4.125 0.237 1 96.94 163 THR B O 1
ATOM 2740 N N . ILE B 1 164 ? 2.27 2.705 -1.279 1 96.06 164 ILE B N 1
ATOM 2741 C CA . ILE B 1 164 ? 2.939 3.727 -2.074 1 96.06 164 ILE B CA 1
ATOM 2742 C C . ILE B 1 164 ? 2.107 4.047 -3.314 1 96.06 164 ILE B C 1
ATOM 2744 O O . ILE B 1 164 ? 1.916 3.186 -4.18 1 96.06 164 ILE B O 1
ATOM 2748 N N . VAL B 1 165 ? 1.598 5.277 -3.389 1 95.06 165 VAL B N 1
ATOM 2749 C CA . VAL B 1 165 ? 0.768 5.691 -4.516 1 95.06 165 VAL B CA 1
ATOM 2750 C C . VAL B 1 165 ? 1.641 6.34 -5.586 1 95.06 165 VAL B C 1
ATOM 2752 O O . VAL B 1 165 ? 2.256 7.383 -5.348 1 95.06 165 VAL B O 1
ATOM 2755 N N . GLN B 1 166 ? 1.688 5.703 -6.719 1 85.31 166 GLN B N 1
ATOM 2756 C CA . GLN B 1 166 ? 2.576 6.098 -7.805 1 85.31 166 GLN B CA 1
ATOM 2757 C C . GLN B 1 166 ? 2.055 7.344 -8.516 1 85.31 166 GLN B C 1
ATOM 2759 O O . GLN B 1 166 ? 0.861 7.641 -8.461 1 85.31 166 GLN B O 1
ATOM 2764 N N . SER B 1 167 ? 3.084 8.102 -9.016 1 68.75 167 SER B N 1
ATOM 2765 C CA . SER B 1 167 ? 2.754 9.305 -9.773 1 68.75 167 SER B CA 1
ATOM 2766 C C . SER B 1 167 ? 2.094 8.953 -11.102 1 68.75 167 SER B C 1
ATOM 2768 O O . SER B 1 167 ? 2.207 7.824 -11.578 1 68.75 167 SER B O 1
ATOM 2770 N N . GLU B 1 168 ? 1.04 9.688 -11.578 1 58.06 168 GLU B N 1
ATOM 2771 C CA . GLU B 1 168 ? 0.315 9.539 -12.836 1 58.06 168 GLU B CA 1
ATOM 2772 C C . GLU B 1 168 ? 1.271 9.266 -13.992 1 58.06 168 GLU B C 1
ATOM 2774 O O . GLU B 1 168 ? 0.837 8.906 -15.094 1 58.06 168 GLU B O 1
ATOM 2779 N N . GLY B 1 169 ? 2.377 9.703 -14 1 48.19 169 GLY B N 1
ATOM 2780 C CA . GLY B 1 169 ? 2.98 9.602 -15.32 1 48.19 169 GLY B CA 1
ATOM 2781 C C . GLY B 1 169 ? 2.723 8.273 -16 1 48.19 169 GLY B C 1
ATOM 2782 O O . GLY B 1 169 ? 2.836 8.156 -17.219 1 48.19 169 GLY B O 1
ATOM 2783 N N . ARG B 1 170 ? 2.844 7.117 -15.352 1 46.53 170 ARG B N 1
ATOM 2784 C CA . ARG B 1 170 ? 2.402 5.996 -16.188 1 46.53 170 ARG B CA 1
ATOM 2785 C C . ARG B 1 170 ? 0.88 5.941 -16.266 1 46.53 170 ARG B C 1
ATOM 2787 O O . ARG B 1 170 ? 0.215 5.609 -15.273 1 46.53 170 ARG B O 1
ATOM 2794 N N . GLU B 1 171 ? 0.187 6.887 -16.594 1 38.91 171 GLU B N 1
ATOM 2795 C CA . GLU B 1 171 ? -1.212 7.281 -16.734 1 38.91 171 GLU B CA 1
ATOM 2796 C C . GLU B 1 171 ? -2.107 6.074 -16.984 1 38.91 171 GLU B C 1
ATOM 2798 O O . GLU B 1 171 ? -2.229 5.613 -18.125 1 38.91 171 GLU B O 1
ATOM 2803 N N . SER B 1 172 ? -1.962 4.926 -16.5 1 39.84 172 SER B N 1
ATOM 2804 C CA . SER B 1 172 ? -3.146 4.141 -16.828 1 39.84 172 SER B CA 1
ATOM 2805 C C . SER B 1 172 ? -4.418 4.812 -16.312 1 39.84 172 SER B C 1
ATOM 2807 O O . SER B 1 172 ? -4.359 5.645 -15.406 1 39.84 172 SER B O 1
ATOM 2809 N N . SER B 1 173 ? -5.535 4.902 -17.078 1 37.66 173 SER B N 1
ATOM 2810 C CA . SER B 1 173 ? -6.906 5.363 -16.891 1 37.66 173 SER B CA 1
ATOM 2811 C C . SER B 1 173 ? -7.41 5.07 -15.492 1 37.66 173 SER B C 1
ATOM 2813 O O . SER B 1 173 ? -8.188 4.137 -15.281 1 37.66 173 SER B O 1
ATOM 2815 N N . TRP B 1 174 ? -6.656 4.996 -14.633 1 37.59 174 TRP B N 1
ATOM 2816 C CA . TRP B 1 174 ? -7.234 4.582 -13.359 1 37.59 174 TRP B CA 1
ATOM 2817 C C . TRP B 1 174 ? -8.133 5.676 -12.789 1 37.59 174 TRP B C 1
ATOM 2819 O O . TRP B 1 174 ? -8.734 5.5 -11.727 1 37.59 174 TRP B O 1
ATOM 2829 N N . MET B 1 175 ? -7.965 6.965 -13.125 1 31.8 175 MET B N 1
ATOM 2830 C CA . MET B 1 175 ? -8.938 7.941 -12.641 1 31.8 175 MET B CA 1
ATOM 2831 C C . MET B 1 175 ? -10.281 7.758 -13.336 1 31.8 175 MET B C 1
ATOM 2833 O O . MET B 1 175 ? -10.336 7.543 -14.547 1 31.8 175 MET B O 1
#

InterPro domains:
  IPR006016 UspA [PF00582] (40-165)
  IPR014729 Rossmann-like alpha/beta/alpha sandwich fold [G3DSA:3.40.50.620] (30-173)

Secondary structure (DSSP, 8-state):
----------SHHHHHHHHHHHHHHHHHHHHTT-S--EEEEE--SSHHHHHHHHHHHHHS-TTSEEEEEEEEETT--S--SS-HHHHHHHHHHHHHHTT-EEEEEEEEESSHHHHHHHHHHHHHHTT-SEEEEEPP---SS-TT-SS-HHHHHHHHH-SS-EEEE--TTS--S--/----------SHHHHHHHHHHHHHHHHHHHHTT-S--EEEEE--SSHHHHHHHHHHHHHS-TTSEEEEEEEEETT--S--SS-HHHHHHHHHHHHHHTT-EEEEEEEEESSHHHHHHHHHHHHHHTT-SEEEEE-----SS-TT-SS-HHHHHHHHH-SS-EEEE--TTS--S--

Foldseek 3Di:
DDPPPPDDPDPPVVVVVVVVVVCVVVCCCVVVLPDAAEEEQEAAPDPLSVLQLVVCLVPPDQSYAYEYEYEDAPPDPPPRPDDPVVRVVVSVVVCVVSNHHYHYYYYYDHDLLRLLQVSQVVCVVRVHQEYTYEFDPDPDPPVPDPGDSNLVNNVVNHPHYYHYRYDCPVPDVPD/DDPPPPDDPDPPVVVVVVVVVVCVVVCCCVVVLPDAAEEEQEAAPDPLSVLQLVVCLVPPDQSYAYEYEYEDAPPDPPPRPDDPVVRVVVSVVVCVVSNHHYHYYYYYDHDLLRLLQVSQVVCVVRVHQEYTYEFDPDPDPPVPDPGDSNLVNNVVNHPHYYHYRYDCPVPDVPD

pLDDT: mean 76.37, std 23.67, range [25.56, 98.69]

Organism: Acanthamoeba castellanii (strain ATCC 30010 / Neff) (NCBI:txid1257118)

Radius of gyration: 24.55 Å; Cα contacts (8 Å, |Δi|>4): 556; chains: 2; bounding box: 60×108×71 Å

Nearest PDB structures (foldseek):
  6hcd-assembly1_A  TM=7.458E-01  e=3.226E-08  Archaeoglobus fulgidus
  6hcd-assembly2_D  TM=7.358E-01  e=6.980E-08  Archaeoglobus fulgidus
  3qtb-assembly1_A  TM=7.363E-01  e=9.146E-07  Archaeoglobus fulgidus
  7mxo-assembly1_B  TM=5.626E-01  e=2.875E-02  Homo sapiens
  4tl6-assembly1_C-2  TM=4.278E-01  e=3.270E-02  Synechococcus elongatus PCC 7942 = FACHB-805